Protein AF-A0A2E0XEN5-F1 (afdb_monomer)

Solvent-accessible surface area (backbone atoms only — not comparable to full-atom values): 13597 Å² total; per-residue (Å²): 130,82,80,68,60,27,40,37,38,38,33,31,22,77,54,58,78,57,73,36,42,90,70,28,94,52,95,47,74,36,67,37,47,34,51,52,44,74,78,55,80,79,72,98,82,72,84,63,94,38,91,30,55,20,19,19,48,45,21,68,38,47,77,40,56,42,92,74,60,68,36,68,51,67,67,62,88,91,32,61,56,42,55,69,88,63,57,28,54,40,49,64,38,39,84,74,65,34,50,27,36,37,27,26,41,58,32,34,17,63,35,75,68,29,25,58,63,62,44,34,28,77,39,41,37,36,28,48,41,67,91,44,59,15,51,78,34,93,85,59,73,90,28,58,87,32,65,38,48,31,33,41,72,96,37,77,78,33,72,60,60,44,77,76,56,49,18,41,48,66,58,51,30,34,53,53,50,36,52,52,48,69,76,37,65,92,52,36,34,38,38,38,35,23,39,58,55,68,33,64,75,77,57,47,33,86,92,28,56,78,68,50,79,71,49,70,69,37,12,32,50,38,48,52,23,48,37,49,37,51,47,52,52,46,30,52,75,65,72,40,42,97,44,41,50,76,46,80,54,51,58

pLDDT: mean 96.7, std 3.91, range [52.19, 98.94]

Foldseek 3Di:
DDAAFAEEEEAEAPDDQQLAPPSHDDLFDLVLVVVVCVVDPDDNDDDFLDNAPQQRLLCQFQVDHCVPQVADHQDAPQDQFGDLPRAGPLNVCVVVFAAEEEAAEQRRGDDPCRPVVVNNHPWYKYWPGAPCQDLVNPPDRPNVPDATFIDIPNHTPDRHQDLLNLQCRLVVLLVVLLVVCLVCLVTHYYYYYYHSPPDPPQHHHPVQVCVSVPDRNSSRSNSNSVSSVSNCVSCVVSVNNVSYDYHYYYD

Sequence (251 aa):
MSRKPNFVVMFLDDSGWADFRPFWETKYPTPNVERLAEGGCCYHQFYVPQAICSASRASLLTGCYPGRHKVYGAIPPRTRGLDPSFLTIAQVLKPAGYTTGVFGKWHIGDYEETRPPAKGFDESSGLMYSNDMWKHHPQSRNFDKFELQFWKNDEIEIDDVTPEQQRNLTTWYAEHSVDFIERNADNPFFLYVPHNMPHVPLFCSDKFEGKSGEGLYADVMMEIDWSVGQIMDVLERKGVADDTVFVFTSD

Radius of gyration: 17.29 Å; Cα contacts (8 Å, |Δi|>4): 512; chains: 1; bounding box: 44×41×44 Å

Nearest PDB structures (foldseek):
  6prm-assembly1_B  TM=8.590E-01  e=2.334E-18  Pseudoalteromonas fuliginea
  6psm-assembly2_E  TM=8.397E-01  e=3.570E-18  Pseudoalteromonas fuliginea
  6psm-assembly3_F  TM=8.500E-01  e=8.352E-18  Pseudoalteromonas fuliginea
  7ozc-assembly1_AAA  TM=8.594E-01  e=8.385E-17  Bacteroides thetaiotaomicron VPI-5482
  6s20-assembly1_C  TM=8.592E-01  e=5.849E-16  Bacteroides thetaiotaomicron VPI-5482

Structure (mmCIF, N/CA/C/O backbone):
data_AF-A0A2E0XEN5-F1
#
_entry.id   AF-A0A2E0XEN5-F1
#
loop_
_atom_site.group_PDB
_atom_site.id
_atom_site.type_symbol
_atom_site.label_atom_id
_atom_site.label_alt_id
_atom_site.label_comp_id
_atom_site.label_asym_id
_atom_site.label_entity_id
_atom_site.label_seq_id
_atom_site.pdbx_PDB_ins_code
_atom_site.Cartn_x
_atom_site.Cartn_y
_atom_site.Cartn_z
_atom_site.occupancy
_atom_site.B_iso_or_equiv
_atom_site.auth_seq_id
_atom_site.auth_comp_id
_atom_site.auth_asym_id
_atom_site.auth_atom_id
_atom_site.pdbx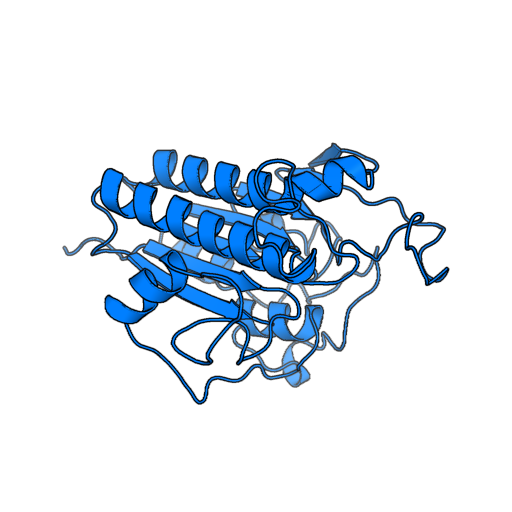_PDB_model_num
ATOM 1 N N . MET A 1 1 ? -25.066 -0.637 21.635 1.00 52.19 1 MET A N 1
ATOM 2 C CA . MET A 1 1 ? -24.042 -1.583 21.136 1.00 52.19 1 MET A CA 1
ATOM 3 C C . MET A 1 1 ? -22.832 -0.746 20.768 1.00 52.19 1 MET A C 1
ATOM 5 O O . MET A 1 1 ? -23.050 0.313 20.192 1.00 52.19 1 MET A O 1
ATOM 9 N N . SER A 1 2 ? -21.618 -1.129 21.173 1.00 73.75 2 SER A N 1
ATOM 10 C CA . SER A 1 2 ? -20.409 -0.383 20.793 1.00 73.75 2 SER A CA 1
ATOM 11 C C . SER A 1 2 ? -20.244 -0.410 19.273 1.00 73.75 2 SER A C 1
ATOM 13 O O . SER A 1 2 ? -20.608 -1.401 18.630 1.00 73.75 2 SER A O 1
ATOM 15 N N . ARG A 1 3 ? -19.737 0.683 18.699 1.00 84.81 3 ARG A N 1
ATOM 16 C CA . ARG A 1 3 ? -19.392 0.752 17.279 1.00 84.81 3 ARG A CA 1
ATOM 17 C C . ARG A 1 3 ? -18.361 -0.346 16.964 1.00 84.81 3 ARG A C 1
ATOM 19 O O . ARG A 1 3 ? -17.520 -0.666 17.802 1.00 84.81 3 ARG A O 1
ATOM 26 N N . LYS A 1 4 ? -18.477 -0.989 15.797 1.00 94.81 4 LYS A N 1
ATOM 27 C CA . LYS A 1 4 ? -17.450 -1.931 15.321 1.00 94.81 4 LYS A CA 1
ATOM 28 C C . LYS A 1 4 ? -16.198 -1.129 14.946 1.00 94.81 4 LYS A C 1
ATOM 30 O O . LYS A 1 4 ? -16.369 -0.084 14.317 1.00 94.81 4 LYS A O 1
ATOM 35 N N . PRO A 1 5 ? -14.985 -1.595 15.285 1.00 97.31 5 PRO A N 1
ATOM 36 C CA . PRO A 1 5 ? -13.783 -0.845 14.966 1.00 97.31 5 PRO A CA 1
ATOM 37 C C . PRO A 1 5 ? -13.541 -0.825 13.456 1.00 97.31 5 PRO A C 1
ATOM 39 O O . PRO A 1 5 ? -13.879 -1.790 12.765 1.00 97.31 5 PRO A O 1
ATOM 42 N N . ASN A 1 6 ? -12.928 0.238 12.953 1.00 98.69 6 ASN A N 1
ATOM 43 C CA . ASN A 1 6 ? -12.350 0.264 11.617 1.00 98.69 6 ASN A CA 1
ATOM 44 C C . ASN A 1 6 ? -10.964 -0.391 11.639 1.00 98.69 6 ASN A C 1
ATOM 46 O O . ASN A 1 6 ? -10.313 -0.474 12.682 1.00 98.69 6 ASN A O 1
ATOM 50 N N . PHE A 1 7 ? -10.491 -0.819 10.476 1.00 98.88 7 PHE A N 1
ATOM 51 C CA . PHE A 1 7 ? -9.169 -1.409 10.311 1.00 98.88 7 PHE A CA 1
ATOM 52 C C . PHE A 1 7 ? -8.420 -0.688 9.195 1.00 98.88 7 PHE A C 1
ATOM 54 O O . PHE A 1 7 ? -8.928 -0.577 8.082 1.00 98.88 7 PHE A O 1
ATOM 61 N N . VAL A 1 8 ? -7.202 -0.241 9.480 1.00 98.88 8 VAL A N 1
ATOM 62 C CA . VAL A 1 8 ? -6.253 0.287 8.497 1.00 98.88 8 VAL A CA 1
ATOM 63 C C . VAL A 1 8 ? -4.995 -0.567 8.565 1.00 98.88 8 VAL A C 1
ATOM 65 O O . VAL A 1 8 ? -4.410 -0.725 9.632 1.00 98.88 8 VAL A O 1
ATOM 68 N N . VAL A 1 9 ? -4.574 -1.124 7.435 1.00 98.88 9 VAL A N 1
ATOM 69 C CA . VAL A 1 9 ? -3.320 -1.870 7.310 1.00 98.88 9 VAL A CA 1
ATOM 70 C C . VAL A 1 9 ? -2.483 -1.207 6.230 1.00 98.88 9 VAL A C 1
ATOM 72 O O . VAL A 1 9 ? -2.776 -1.362 5.047 1.00 98.88 9 VAL A O 1
ATOM 75 N N . MET A 1 10 ? -1.442 -0.482 6.626 1.00 98.81 10 MET A N 1
ATOM 76 C CA . MET A 1 10 ? -0.420 0.012 5.707 1.00 98.81 10 MET A CA 1
ATOM 77 C C . MET A 1 10 ? 0.718 -1.006 5.633 1.00 98.81 10 MET A C 1
ATOM 79 O O . MET A 1 10 ? 1.276 -1.393 6.663 1.00 98.81 10 MET A O 1
ATOM 83 N N . PHE A 1 11 ? 1.023 -1.459 4.419 1.00 98.44 11 PHE A N 1
ATOM 84 C CA . PHE A 1 11 ? 1.947 -2.564 4.174 1.00 98.44 11 PHE A CA 1
ATOM 85 C C . PHE A 1 11 ? 2.980 -2.172 3.124 1.00 98.44 11 PHE A C 1
ATOM 87 O O . PHE A 1 11 ? 2.658 -2.046 1.943 1.00 98.44 11 PHE A O 1
ATOM 94 N N . LEU A 1 12 ? 4.201 -1.920 3.575 1.00 97.94 12 LEU A N 1
ATOM 95 C CA . LEU A 1 12 ? 5.286 -1.441 2.728 1.00 97.94 12 LEU A CA 1
ATOM 96 C C . LEU A 1 12 ? 5.900 -2.563 1.887 1.00 97.94 12 LEU A C 1
ATOM 98 O O . LEU A 1 12 ? 5.576 -3.738 2.061 1.00 97.94 12 LEU A O 1
ATOM 102 N N . ASP A 1 13 ? 6.752 -2.159 0.950 1.00 97.75 13 ASP A N 1
ATOM 103 C CA . ASP A 1 13 ? 7.413 -3.024 -0.025 1.00 97.75 13 ASP A CA 1
ATOM 104 C C . ASP A 1 13 ? 8.930 -2.874 0.116 1.00 97.75 13 ASP A C 1
ATOM 106 O O . ASP A 1 13 ? 9.460 -1.795 -0.142 1.00 97.75 13 ASP A O 1
ATOM 110 N N . ASP A 1 14 ? 9.620 -3.926 0.554 1.00 97.19 14 ASP A N 1
ATOM 111 C CA . ASP A 1 14 ? 11.075 -3.948 0.804 1.00 97.19 14 ASP A CA 1
ATOM 112 C C . ASP A 1 14 ? 11.587 -2.987 1.903 1.00 97.19 14 ASP A C 1
ATOM 114 O O . ASP A 1 14 ? 12.783 -2.686 1.960 1.00 97.19 14 ASP A O 1
ATOM 118 N N . SER A 1 15 ? 10.730 -2.515 2.818 1.00 96.88 15 SER A N 1
ATOM 119 C CA . SER A 1 15 ? 11.205 -1.705 3.948 1.00 96.88 15 SER A CA 1
ATOM 120 C C . SER A 1 15 ? 11.821 -2.570 5.052 1.00 96.88 15 SER A 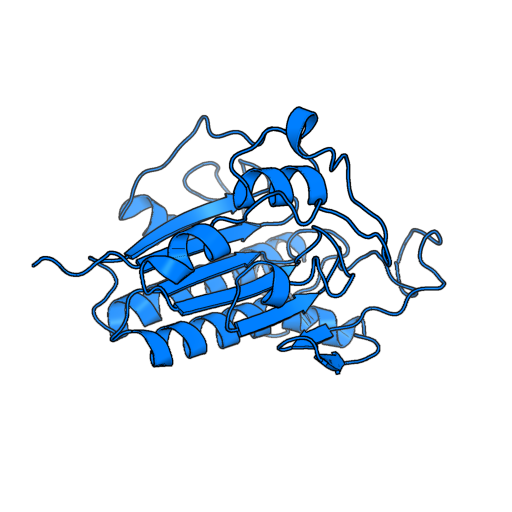C 1
ATOM 122 O O . SER A 1 15 ? 11.264 -3.575 5.499 1.00 96.88 15 SER A O 1
ATOM 124 N N . GLY A 1 16 ? 12.998 -2.164 5.518 1.00 96.25 16 GLY A N 1
ATOM 125 C CA . GLY A 1 16 ? 13.740 -2.817 6.582 1.00 96.25 16 GLY A CA 1
ATOM 126 C C . GLY A 1 16 ? 13.333 -2.362 7.984 1.00 96.25 16 GLY A C 1
ATOM 127 O O . GLY A 1 16 ? 12.832 -1.266 8.214 1.00 96.25 16 GLY A O 1
ATOM 128 N N . TRP A 1 17 ? 13.663 -3.191 8.977 1.00 96.44 17 TRP A N 1
ATOM 129 C CA . TRP A 1 17 ? 13.408 -2.902 10.396 1.00 96.44 17 TRP A CA 1
ATOM 130 C C . TRP A 1 17 ? 14.026 -1.577 10.885 1.00 96.44 17 TRP A C 1
ATOM 132 O O . TRP A 1 17 ? 13.514 -0.965 11.814 1.00 96.44 17 TRP A O 1
ATOM 142 N N . ALA A 1 18 ? 15.126 -1.136 10.267 1.00 97.00 18 ALA A N 1
ATOM 143 C CA . ALA A 1 18 ? 15.886 0.049 10.665 1.00 97.00 18 ALA A CA 1
ATOM 144 C C . ALA A 1 18 ? 15.510 1.337 9.898 1.00 97.00 18 ALA A C 1
ATOM 146 O O . ALA A 1 18 ? 16.219 2.337 10.011 1.00 97.00 18 ALA A O 1
ATOM 147 N N . ASP A 1 19 ? 14.427 1.325 9.118 1.00 97.38 19 ASP A N 1
ATOM 148 C CA . ASP A 1 19 ? 14.026 2.465 8.280 1.00 97.38 19 ASP A CA 1
ATOM 149 C C . ASP A 1 19 ? 13.183 3.523 9.002 1.00 97.38 19 ASP A C 1
ATOM 151 O O . ASP A 1 19 ? 12.913 4.585 8.446 1.00 97.38 19 ASP A O 1
ATOM 155 N N . PHE A 1 20 ? 12.768 3.257 10.240 1.00 97.12 20 PHE A N 1
ATOM 156 C CA . PHE A 1 20 ? 11.902 4.156 10.996 1.00 97.12 20 PHE A CA 1
ATOM 157 C C . PHE A 1 20 ? 12.347 4.279 12.445 1.00 97.12 20 PHE A C 1
ATOM 159 O O . PHE A 1 20 ? 12.775 3.311 13.084 1.00 97.12 20 PHE A O 1
ATOM 166 N N . ARG A 1 21 ? 12.135 5.465 13.009 1.00 93.88 21 ARG A N 1
ATOM 167 C CA . ARG A 1 21 ? 12.062 5.627 14.461 1.00 93.88 21 ARG A CA 1
ATOM 168 C C . ARG A 1 21 ? 10.696 5.118 14.954 1.00 93.88 21 ARG A C 1
ATOM 170 O O . ARG A 1 21 ? 9.710 5.269 14.235 1.00 93.88 21 ARG A O 1
ATOM 177 N N . PRO A 1 22 ? 10.616 4.484 16.141 1.00 94.06 22 PRO A N 1
ATOM 178 C CA . PRO A 1 22 ? 11.658 4.355 17.166 1.00 94.06 22 PRO A CA 1
ATOM 179 C C . PRO A 1 22 ? 12.544 3.097 17.040 1.00 94.06 22 PRO A C 1
ATOM 181 O O . PRO A 1 22 ? 13.268 2.767 17.978 1.00 94.06 22 PRO A O 1
ATOM 184 N N . PHE A 1 23 ? 12.489 2.354 15.930 1.00 95.31 23 PHE A N 1
ATOM 185 C CA . PHE A 1 23 ? 13.253 1.108 15.786 1.00 95.31 23 PHE A CA 1
ATOM 186 C C . PHE A 1 23 ? 14.749 1.359 15.566 1.00 95.31 23 PHE A C 1
ATOM 188 O O . PHE A 1 23 ? 15.583 0.630 16.106 1.00 95.31 23 PHE A O 1
ATOM 195 N N . TRP A 1 24 ? 15.099 2.414 14.826 1.00 96.75 24 TRP A N 1
ATOM 196 C CA . TRP A 1 24 ? 16.485 2.813 14.594 1.00 96.75 24 TRP A CA 1
ATOM 197 C C . TRP A 1 24 ? 16.641 4.326 14.406 1.00 96.75 24 TRP A C 1
ATOM 199 O O . TRP A 1 24 ? 15.699 5.028 14.047 1.00 96.75 24 TRP A O 1
ATOM 209 N N . GLU A 1 25 ? 17.859 4.827 14.624 1.00 95.19 25 GLU A N 1
ATOM 210 C CA . GLU A 1 25 ? 18.220 6.220 14.358 1.00 95.19 25 GLU A CA 1
ATOM 211 C C . GLU A 1 25 ? 18.433 6.434 12.850 1.00 95.19 25 GLU A C 1
ATOM 213 O O . GLU A 1 25 ? 19.479 6.103 12.282 1.00 95.19 25 GLU A O 1
ATOM 218 N N . THR A 1 26 ? 17.419 6.985 12.193 1.00 95.88 26 THR A N 1
ATOM 219 C CA . THR A 1 26 ? 17.432 7.335 10.769 1.00 95.88 26 THR A CA 1
ATOM 220 C C . THR A 1 26 ? 18.097 8.692 10.522 1.00 95.88 26 THR A C 1
ATOM 222 O O . THR A 1 26 ? 18.094 9.578 11.383 1.00 95.88 26 THR A O 1
ATOM 225 N N . LYS A 1 27 ? 18.642 8.880 9.311 1.00 95.81 27 LYS A N 1
ATOM 226 C CA . LYS A 1 27 ? 19.188 10.172 8.850 1.00 95.81 27 LYS A CA 1
ATOM 227 C C . LYS A 1 27 ? 18.130 11.148 8.326 1.00 95.81 27 LYS A C 1
ATOM 229 O O . LYS A 1 27 ? 18.429 12.309 8.082 1.00 95.81 27 LYS A O 1
ATOM 234 N N . TYR A 1 28 ? 16.912 10.664 8.131 1.00 96.38 28 TYR A N 1
ATOM 235 C CA . TYR A 1 28 ? 15.758 11.415 7.660 1.00 96.38 28 TYR A CA 1
ATOM 236 C C . TYR A 1 28 ? 14.642 11.335 8.705 1.00 96.38 28 TYR A C 1
ATOM 238 O O . TYR A 1 28 ? 14.556 10.337 9.426 1.00 96.38 28 TYR A O 1
ATOM 246 N N . PRO A 1 29 ? 13.806 12.375 8.824 1.00 96.38 29 PRO A N 1
ATOM 247 C CA . PRO A 1 29 ? 12.747 12.404 9.821 1.00 96.38 29 PRO A CA 1
ATOM 248 C C . PRO A 1 29 ? 11.560 11.527 9.393 1.00 96.38 29 PRO A C 1
ATOM 250 O O . PRO A 1 29 ? 11.157 11.559 8.231 1.00 96.38 29 PRO A O 1
ATOM 253 N N . THR A 1 30 ? 10.972 10.796 10.345 1.00 97.56 30 THR A N 1
ATOM 254 C CA . THR A 1 30 ? 9.719 10.038 10.162 1.00 97.56 30 THR A CA 1
ATOM 255 C C . THR A 1 30 ? 8.719 10.369 11.283 1.00 97.56 30 THR A C 1
ATOM 257 O O . THR A 1 30 ? 8.336 9.488 12.061 1.00 97.56 30 THR A O 1
ATOM 260 N N . PRO A 1 31 ? 8.328 11.651 11.430 1.00 98.12 31 PRO A N 1
ATOM 261 C CA . PRO A 1 31 ? 7.582 12.129 12.590 1.00 98.12 31 PRO A CA 1
ATOM 262 C C . PRO A 1 31 ? 6.170 11.545 12.703 1.00 98.12 31 PRO A C 1
ATOM 264 O O . PRO A 1 31 ? 5.631 11.479 13.806 1.00 98.12 31 PRO A O 1
ATOM 267 N N . ASN A 1 32 ? 5.539 11.133 11.601 1.00 98.62 32 ASN A N 1
ATOM 268 C CA . ASN A 1 32 ? 4.196 10.561 11.652 1.00 98.62 32 ASN A CA 1
ATOM 269 C C . ASN A 1 32 ? 4.221 9.100 12.094 1.00 98.62 32 ASN A C 1
ATOM 271 O O . ASN A 1 32 ? 3.360 8.692 12.872 1.00 98.62 32 ASN A O 1
ATOM 275 N N . VAL A 1 33 ? 5.220 8.329 11.662 1.00 98.38 33 VAL A N 1
ATOM 276 C CA . VAL A 1 33 ? 5.454 6.977 12.184 1.00 98.38 33 VAL A CA 1
ATOM 277 C C . VAL A 1 33 ? 5.851 7.037 13.659 1.00 98.38 33 VAL A C 1
ATOM 279 O O . VAL A 1 33 ? 5.347 6.242 14.451 1.00 98.38 33 VAL A O 1
ATOM 282 N N . GLU A 1 34 ? 6.664 8.018 14.060 1.00 97.94 34 GLU A N 1
ATOM 283 C CA . GLU A 1 34 ? 6.971 8.275 15.475 1.00 97.94 34 GLU A CA 1
ATOM 284 C C . GLU A 1 34 ? 5.699 8.596 16.272 1.00 97.94 34 GLU A C 1
ATOM 286 O O . GLU A 1 34 ? 5.441 7.955 17.289 1.00 97.94 34 GLU A O 1
ATOM 291 N N . ARG A 1 35 ? 4.839 9.495 15.772 1.00 97.94 35 ARG A N 1
ATOM 292 C CA . ARG A 1 35 ? 3.538 9.804 16.392 1.00 97.94 35 ARG A CA 1
ATOM 293 C C . ARG A 1 35 ? 2.651 8.560 16.519 1.00 97.94 35 ARG A C 1
ATOM 295 O O . ARG A 1 35 ? 2.026 8.360 17.560 1.00 97.94 35 ARG A O 1
ATOM 302 N N . LEU A 1 36 ? 2.589 7.721 15.481 1.00 98.00 36 LEU A N 1
ATOM 303 C CA . LEU A 1 36 ? 1.829 6.467 15.504 1.00 98.00 36 LEU A CA 1
ATOM 304 C C . LEU A 1 36 ? 2.369 5.505 16.573 1.00 98.00 36 LEU A C 1
ATOM 306 O O . LEU A 1 36 ? 1.594 4.885 17.301 1.00 98.00 36 LEU A O 1
ATOM 310 N N . ALA A 1 37 ? 3.693 5.397 16.681 1.00 97.12 37 ALA A N 1
ATOM 311 C CA . ALA A 1 37 ? 4.373 4.565 17.664 1.00 97.12 37 ALA A CA 1
ATOM 312 C C . ALA A 1 37 ? 4.144 5.050 19.105 1.00 97.12 37 ALA A C 1
ATOM 314 O O . ALA A 1 37 ? 3.857 4.232 19.980 1.00 97.12 37 ALA A O 1
ATOM 315 N N . GLU A 1 38 ? 4.231 6.360 19.349 1.00 96.75 38 GLU A N 1
ATOM 316 C CA . GLU A 1 38 ? 4.002 6.987 20.659 1.00 96.75 38 GLU A CA 1
ATOM 317 C C . GLU A 1 38 ? 2.559 6.815 21.152 1.00 96.75 38 GLU A C 1
ATOM 319 O O . GLU A 1 38 ? 2.332 6.608 22.345 1.00 96.75 38 GLU A O 1
ATOM 324 N N . GLY A 1 39 ? 1.585 6.872 20.239 1.00 94.75 39 GLY A N 1
ATOM 325 C CA . GLY A 1 39 ? 0.167 6.654 20.540 1.00 94.75 39 GLY A CA 1
ATOM 326 C C . GLY A 1 39 ? -0.260 5.182 20.592 1.00 94.75 39 GLY A C 1
ATOM 327 O O . GLY A 1 39 ? -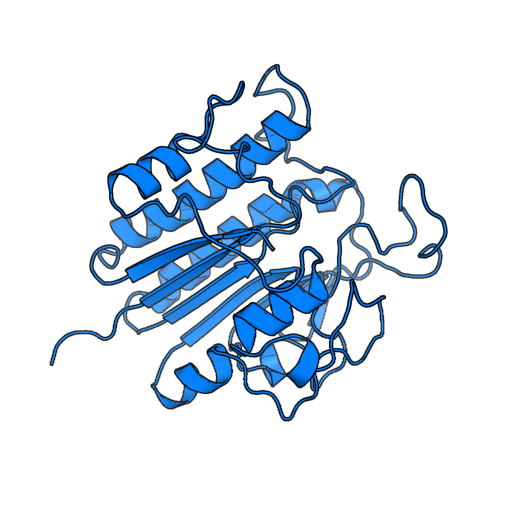1.424 4.902 20.878 1.00 94.75 39 GLY A O 1
ATOM 328 N N . GLY A 1 40 ? 0.645 4.243 20.301 1.00 94.88 40 GLY A N 1
ATOM 329 C CA . GLY A 1 40 ? 0.314 2.841 20.057 1.00 94.88 40 GLY A CA 1
ATOM 330 C C . GLY A 1 40 ? 1.227 1.838 20.763 1.00 94.88 40 GLY A C 1
ATOM 331 O O . GLY A 1 40 ? 1.697 2.041 21.882 1.00 94.88 40 GLY A O 1
ATOM 332 N N . CYS A 1 41 ? 1.441 0.695 20.109 1.00 95.25 41 CYS A N 1
ATOM 333 C CA . CYS A 1 41 ? 2.342 -0.357 20.570 1.00 95.25 41 CYS A CA 1
ATOM 334 C C . CYS A 1 41 ? 3.346 -0.701 19.467 1.00 95.25 41 CYS A C 1
ATOM 336 O O . CYS A 1 41 ? 2.969 -0.852 18.306 1.00 95.25 41 CYS A O 1
ATOM 338 N N . CYS A 1 42 ? 4.616 -0.860 19.843 1.00 97.25 42 CYS A N 1
ATOM 339 C CA . CYS A 1 42 ? 5.697 -1.234 18.936 1.00 97.25 42 CYS A CA 1
ATOM 340 C C . CYS A 1 42 ? 6.118 -2.689 19.145 1.00 97.25 42 CYS A C 1
ATOM 342 O O . CYS A 1 42 ? 6.336 -3.134 20.274 1.00 97.25 42 CYS A O 1
ATOM 344 N N . TYR A 1 43 ? 6.316 -3.416 18.045 1.00 96.62 43 TYR A N 1
ATOM 345 C CA . TYR A 1 43 ? 6.780 -4.800 18.066 1.00 96.62 43 TYR A CA 1
ATOM 346 C C . TYR A 1 43 ? 8.203 -4.892 17.512 1.00 96.62 43 TYR A C 1
ATOM 348 O O . TYR A 1 43 ? 8.418 -4.823 16.308 1.00 96.62 43 TYR A O 1
ATOM 356 N N . HIS A 1 44 ? 9.188 -5.118 18.384 1.00 95.75 44 HIS A N 1
ATOM 357 C CA . HIS A 1 44 ? 10.590 -5.298 17.970 1.00 95.75 44 HIS A CA 1
ATOM 358 C C . HIS A 1 44 ? 10.891 -6.703 17.417 1.00 95.75 44 HIS A C 1
ATOM 360 O O . HIS A 1 44 ? 11.983 -6.951 16.918 1.00 95.75 44 HIS A O 1
ATOM 366 N N . GLN A 1 45 ? 9.937 -7.631 17.528 1.00 96.06 45 GLN A N 1
ATOM 367 C CA . GLN A 1 45 ? 10.053 -9.027 17.097 1.00 96.06 45 GLN A CA 1
ATOM 368 C C . GLN A 1 45 ? 8.803 -9.449 16.309 1.00 96.06 45 GLN A C 1
ATOM 370 O O . GLN A 1 45 ? 8.118 -10.405 16.668 1.00 96.06 45 GLN A O 1
ATOM 375 N N . PHE A 1 46 ? 8.487 -8.689 15.260 1.00 96.38 46 PHE A N 1
ATOM 376 C CA . PHE A 1 46 ? 7.444 -9.010 14.285 1.00 96.38 46 PHE A CA 1
ATOM 377 C C . PHE A 1 46 ? 8.074 -9.647 13.040 1.00 96.38 46 PHE A C 1
ATOM 379 O O . PHE A 1 46 ? 9.165 -9.250 12.638 1.00 96.38 46 PHE A O 1
ATOM 386 N N . TYR A 1 47 ? 7.407 -10.636 12.441 1.00 96.75 47 TYR A N 1
ATOM 387 C CA . TYR A 1 47 ? 7.961 -11.408 11.327 1.00 96.75 47 TYR A CA 1
ATOM 388 C C . TYR A 1 47 ? 6.917 -11.691 10.252 1.00 96.75 47 TYR A C 1
ATOM 390 O O . TYR A 1 47 ? 5.749 -11.940 10.551 1.00 96.75 47 TYR A O 1
ATOM 398 N N . VAL A 1 48 ? 7.395 -11.763 9.013 1.00 95.62 48 VAL A N 1
ATOM 399 C CA . VAL A 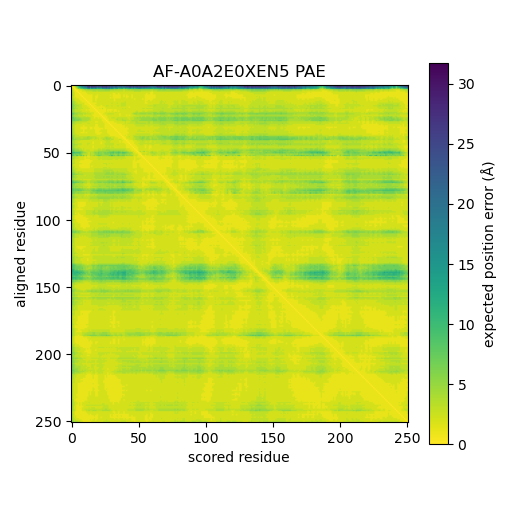1 48 ? 6.670 -12.280 7.850 1.00 95.62 48 VAL A CA 1
ATOM 400 C C . VAL A 1 48 ? 7.105 -13.723 7.557 1.00 95.62 48 VAL A C 1
ATOM 402 O O . VAL A 1 48 ? 8.251 -14.096 7.821 1.00 95.62 48 VAL A O 1
ATOM 405 N N . PRO A 1 49 ? 6.219 -14.582 7.024 1.00 93.00 49 PRO A N 1
ATOM 406 C CA . PRO A 1 49 ? 6.537 -15.996 6.816 1.00 93.00 49 PRO A CA 1
ATOM 407 C C . PRO A 1 49 ? 7.489 -16.248 5.638 1.00 93.00 49 PRO A C 1
ATOM 409 O O . PRO A 1 49 ? 8.121 -17.304 5.583 1.00 93.00 49 PRO A O 1
ATOM 412 N N . GLN A 1 50 ? 7.585 -15.311 4.692 1.00 91.25 50 GLN A N 1
ATOM 413 C CA . GLN A 1 50 ? 8.595 -15.281 3.637 1.00 91.25 50 GLN A CA 1
ATOM 414 C C . GLN A 1 50 ? 8.958 -13.828 3.345 1.00 91.25 50 GLN A C 1
ATOM 416 O O . GLN A 1 50 ? 8.057 -13.037 3.109 1.00 91.25 50 GLN A O 1
ATOM 421 N N . ALA A 1 51 ? 10.254 -13.515 3.317 1.00 89.44 51 ALA A N 1
ATOM 422 C CA . ALA A 1 51 ? 10.776 -12.189 2.978 1.00 89.44 51 ALA A CA 1
ATOM 423 C C . ALA A 1 51 ? 10.774 -11.974 1.450 1.00 89.44 51 ALA A C 1
ATOM 425 O O . ALA A 1 51 ? 11.831 -11.937 0.819 1.00 89.44 51 ALA A O 1
ATOM 426 N N . ILE A 1 52 ? 9.580 -12.003 0.845 1.00 92.81 52 ILE A N 1
ATOM 427 C CA . ILE A 1 52 ? 9.349 -11.760 -0.586 1.00 92.81 52 ILE A CA 1
ATOM 428 C C . ILE A 1 52 ? 7.879 -11.391 -0.852 1.00 92.81 52 ILE A C 1
ATOM 430 O O . ILE A 1 52 ? 6.960 -11.998 -0.287 1.00 92.81 52 ILE A O 1
ATOM 434 N N . CYS A 1 53 ? 7.654 -10.460 -1.783 1.00 93.25 53 CYS A N 1
ATOM 435 C CA . CYS A 1 53 ? 6.399 -9.717 -1.909 1.00 93.25 53 CYS A CA 1
ATOM 436 C C . CYS A 1 53 ? 5.122 -10.575 -1.993 1.00 93.25 53 CYS A C 1
ATOM 438 O O . CYS A 1 53 ? 4.262 -10.506 -1.115 1.00 93.25 53 CYS A O 1
ATOM 440 N N . SER A 1 54 ? 4.940 -11.379 -3.052 1.00 97.56 54 SER A N 1
ATOM 441 C CA . SER A 1 54 ? 3.647 -12.045 -3.306 1.00 97.56 54 SER A CA 1
ATOM 442 C C . SER A 1 54 ? 3.295 -13.070 -2.235 1.00 97.56 54 SER A C 1
ATOM 444 O O . SER A 1 54 ? 2.137 -13.178 -1.833 1.00 97.56 54 SER A O 1
ATOM 446 N N . ALA A 1 55 ? 4.286 -13.825 -1.757 1.00 96.75 55 ALA A N 1
ATOM 447 C CA . ALA A 1 55 ? 4.081 -14.814 -0.706 1.00 96.75 55 ALA A CA 1
ATOM 448 C C . ALA A 1 55 ? 3.702 -14.160 0.632 1.00 96.75 55 ALA A C 1
ATOM 450 O O . ALA A 1 55 ? 2.784 -14.639 1.304 1.00 96.75 55 ALA A O 1
ATOM 451 N N . SER A 1 56 ? 4.361 -13.057 0.994 1.00 97.31 56 SER A N 1
ATOM 452 C CA . SER A 1 56 ? 4.075 -12.299 2.213 1.00 97.31 56 SER A CA 1
ATOM 453 C C . SER A 1 56 ? 2.693 -11.641 2.169 1.00 97.31 56 SER A C 1
ATOM 455 O O . SER A 1 56 ? 1.875 -11.858 3.065 1.00 97.31 56 SER A O 1
ATOM 457 N N . ARG A 1 57 ? 2.350 -10.970 1.060 1.00 98.50 57 ARG A N 1
ATOM 458 C CA . ARG A 1 57 ? 1.026 -10.355 0.830 1.00 98.50 57 ARG A CA 1
ATOM 459 C C . ARG A 1 57 ? -0.100 -11.386 0.853 1.00 98.50 57 ARG A C 1
ATOM 461 O O . ARG A 1 57 ? -1.116 -11.183 1.518 1.00 98.50 57 ARG A O 1
ATOM 468 N N . ALA A 1 58 ? 0.090 -12.530 0.192 1.00 98.19 58 ALA A N 1
ATOM 469 C CA . ALA A 1 58 ? -0.870 -13.630 0.241 1.00 98.19 58 ALA A CA 1
ATOM 470 C C . ALA A 1 58 ? -1.031 -14.176 1.667 1.00 98.19 58 ALA A C 1
ATOM 472 O O . ALA A 1 58 ? -2.153 -14.471 2.087 1.00 98.19 58 ALA A O 1
ATOM 473 N N . SER A 1 59 ? 0.058 -14.265 2.433 1.00 98.19 59 SER A N 1
ATOM 474 C CA . SER A 1 59 ? 0.010 -14.723 3.822 1.00 98.19 59 SER A CA 1
ATOM 475 C C . SER A 1 59 ? -0.729 -13.744 4.729 1.00 98.19 59 SER A C 1
ATOM 477 O O . SER A 1 59 ? -1.582 -14.173 5.505 1.00 98.19 59 SER A O 1
ATOM 479 N N . LEU A 1 60 ? -0.460 -12.442 4.597 1.00 98.19 60 LEU A N 1
ATOM 480 C CA . LEU A 1 60 ? -1.149 -11.383 5.334 1.00 98.19 60 LEU A CA 1
ATOM 481 C C . LEU A 1 60 ? -2.656 -11.425 5.066 1.00 98.19 60 LEU A C 1
ATOM 483 O O . LEU A 1 60 ? -3.456 -11.463 5.999 1.00 98.19 60 LEU A O 1
ATOM 487 N N . LEU A 1 61 ? -3.047 -11.457 3.790 1.00 98.56 61 LEU A N 1
ATOM 488 C CA . LEU A 1 61 ? -4.452 -11.380 3.404 1.00 98.56 61 LEU A CA 1
ATOM 489 C C . LEU A 1 61 ? -5.234 -12.644 3.766 1.00 98.56 61 LEU A C 1
ATOM 491 O O . LEU A 1 61 ? -6.425 -12.539 4.034 1.00 98.56 61 LEU A O 1
ATOM 495 N N . THR A 1 62 ? -4.604 -13.821 3.786 1.00 98.44 62 THR A N 1
ATOM 496 C CA . THR A 1 62 ? -5.296 -15.105 4.031 1.00 98.44 62 THR A CA 1
ATOM 497 C C . THR A 1 62 ? -5.106 -15.667 5.440 1.00 98.44 62 THR A C 1
ATOM 499 O O . THR A 1 62 ? -5.764 -16.644 5.804 1.00 98.44 62 THR A O 1
ATOM 502 N N . GLY A 1 63 ? -4.168 -15.125 6.222 1.00 97.81 63 GLY A N 1
ATOM 503 C CA . GLY A 1 63 ? -3.752 -15.692 7.508 1.00 97.81 63 GLY A CA 1
ATOM 504 C C . GLY A 1 63 ? -3.114 -17.084 7.396 1.00 97.81 63 GLY A C 1
ATOM 505 O O . GLY A 1 63 ? -3.077 -17.833 8.373 1.00 97.81 63 GLY A O 1
ATOM 506 N N . CYS A 1 64 ? -2.655 -17.477 6.205 1.00 97.75 64 CYS A N 1
ATOM 507 C CA . CYS A 1 64 ? -2.114 -18.804 5.929 1.00 97.75 64 CYS A CA 1
ATOM 508 C C . CYS A 1 64 ? -0.629 -18.730 5.571 1.00 97.75 64 CYS A C 1
ATOM 510 O O . CYS A 1 64 ? -0.206 -17.831 4.863 1.00 97.75 64 CYS A O 1
ATOM 512 N N . TYR A 1 65 ? 0.159 -19.730 5.974 1.00 96.81 65 TYR A N 1
ATOM 513 C CA . TYR A 1 65 ? 1.544 -19.852 5.506 1.00 96.81 65 TYR A CA 1
ATOM 514 C C . TYR A 1 65 ? 1.617 -20.144 3.991 1.00 96.81 65 TYR A C 1
ATOM 516 O O . TYR A 1 65 ? 0.750 -20.869 3.479 1.00 96.81 65 TYR A O 1
ATOM 524 N N . PRO A 1 66 ? 2.711 -19.758 3.299 1.00 95.19 66 PRO A N 1
ATOM 525 C CA . PRO A 1 66 ? 2.941 -20.071 1.879 1.00 95.19 66 PRO A CA 1
ATOM 526 C C . PRO A 1 66 ? 2.868 -21.554 1.538 1.00 95.19 66 PRO A C 1
ATOM 528 O O . PRO A 1 66 ? 2.372 -21.946 0.483 1.00 95.19 66 PRO A O 1
ATOM 531 N N . GLY A 1 67 ? 3.252 -22.417 2.483 1.00 95.25 67 GLY A N 1
ATOM 532 C CA . GLY A 1 67 ? 3.073 -23.865 2.376 1.00 95.25 67 GLY A CA 1
ATOM 533 C C . GLY A 1 67 ? 1.626 -24.309 2.120 1.00 95.25 67 GLY A C 1
ATOM 534 O O . GLY A 1 67 ? 1.426 -25.367 1.520 1.00 95.25 67 GLY A O 1
ATOM 535 N N . ARG A 1 68 ? 0.629 -23.520 2.539 1.00 97.06 68 ARG A N 1
ATOM 536 C CA . ARG A 1 68 ? -0.801 -23.809 2.384 1.00 97.06 68 ARG A CA 1
ATOM 537 C C . ARG A 1 68 ? -1.380 -23.179 1.120 1.00 97.06 68 ARG A C 1
ATOM 539 O O . ARG A 1 68 ? -1.968 -23.909 0.333 1.00 97.06 68 ARG A O 1
ATOM 546 N N . HIS A 1 69 ? -1.193 -21.872 0.923 1.00 95.75 69 HIS A N 1
ATOM 547 C CA . HIS A 1 69 ? -1.780 -21.146 -0.213 1.00 95.75 69 HIS A CA 1
ATOM 548 C C . HIS A 1 69 ? -0.974 -21.257 -1.517 1.00 95.75 69 HIS A C 1
ATOM 550 O O . HIS A 1 69 ? -1.446 -20.825 -2.562 1.00 95.75 69 HIS A O 1
ATOM 556 N N . LYS A 1 70 ? 0.229 -21.848 -1.472 1.00 95.56 70 LYS A N 1
ATOM 557 C CA . LYS A 1 70 ? 1.075 -22.187 -2.634 1.00 95.56 70 LYS A CA 1
ATOM 558 C C . LYS A 1 70 ? 1.544 -21.007 -3.494 1.00 95.56 70 LYS A C 1
ATOM 560 O O . LYS A 1 70 ? 2.068 -21.229 -4.582 1.00 95.56 70 LYS A O 1
ATOM 565 N N . VAL A 1 71 ? 1.416 -19.775 -3.003 1.00 96.25 71 VAL A N 1
ATOM 566 C CA . VAL A 1 71 ? 2.064 -18.605 -3.615 1.00 96.25 71 VAL A CA 1
ATOM 567 C C . VAL A 1 71 ? 3.462 -18.513 -3.020 1.00 96.25 71 VAL A C 1
ATOM 569 O O . VAL A 1 71 ? 3.603 -18.411 -1.803 1.00 96.25 71 VAL A O 1
ATOM 572 N N . TYR A 1 72 ? 4.477 -18.590 -3.874 1.00 93.25 72 TYR A N 1
ATOM 573 C CA . TYR A 1 72 ? 5.885 -18.582 -3.491 1.00 93.25 72 TYR A CA 1
ATOM 574 C C . TYR A 1 72 ? 6.629 -17.523 -4.297 1.00 93.25 72 TYR A C 1
ATOM 576 O O . TYR A 1 72 ? 6.383 -17.386 -5.495 1.00 93.25 72 TYR A O 1
ATOM 584 N N . GLY A 1 73 ? 7.575 -16.832 -3.661 1.00 92.69 73 GLY A N 1
ATOM 585 C CA . GLY A 1 73 ? 8.366 -15.808 -4.342 1.00 92.69 73 GLY A CA 1
ATOM 586 C C . GLY A 1 73 ? 7.552 -14.565 -4.714 1.00 92.69 73 GLY A C 1
ATOM 587 O O . GLY A 1 73 ? 6.488 -14.311 -4.146 1.00 92.69 73 GLY A O 1
ATOM 588 N N . ALA A 1 74 ? 8.074 -13.809 -5.678 1.00 94.19 74 ALA A N 1
ATOM 589 C CA . ALA A 1 74 ? 7.358 -12.756 -6.387 1.00 94.19 74 ALA A CA 1
ATOM 590 C C . ALA A 1 74 ? 6.812 -13.333 -7.702 1.00 94.19 74 ALA A C 1
ATOM 592 O O . ALA A 1 74 ? 7.580 -13.874 -8.504 1.00 94.19 74 ALA A O 1
ATOM 593 N N . ILE A 1 75 ? 5.496 -13.277 -7.904 1.00 95.69 75 ILE A N 1
ATOM 594 C CA . ILE A 1 75 ? 4.868 -13.821 -9.113 1.00 95.69 75 ILE A CA 1
ATOM 595 C C . ILE A 1 75 ? 5.009 -12.828 -10.275 1.00 95.69 75 ILE A C 1
ATOM 597 O O . ILE A 1 75 ? 4.825 -11.634 -10.073 1.00 95.69 75 ILE A O 1
ATOM 601 N N . PRO A 1 76 ? 5.322 -13.279 -11.500 1.00 94.38 76 PRO A N 1
ATOM 602 C CA . PRO A 1 76 ? 5.451 -12.368 -12.631 1.00 94.38 76 PRO A CA 1
ATOM 603 C C . PRO A 1 76 ? 4.080 -11.831 -13.082 1.00 94.38 76 PRO A C 1
ATOM 605 O O . PRO A 1 76 ? 3.046 -12.410 -12.721 1.00 94.38 76 PRO A O 1
ATOM 608 N N . PRO A 1 77 ? 4.054 -10.792 -13.938 1.00 94.31 77 PRO A N 1
ATOM 609 C CA . PRO A 1 77 ? 2.828 -10.342 -14.588 1.00 94.31 77 PRO A CA 1
ATOM 610 C C . PRO A 1 77 ? 2.105 -11.489 -15.303 1.00 94.31 77 PRO A C 1
ATOM 612 O O . PRO A 1 77 ? 2.732 -12.426 -15.807 1.00 94.31 77 PRO A O 1
ATOM 615 N N . ARG A 1 78 ? 0.781 -11.390 -15.399 1.00 89.56 78 ARG A N 1
ATOM 616 C CA . ARG A 1 78 ? -0.125 -12.367 -16.018 1.00 89.56 78 ARG A CA 1
ATOM 617 C C . ARG A 1 78 ? -0.071 -13.739 -15.356 1.00 89.56 78 ARG A C 1
ATOM 619 O O . ARG A 1 78 ? -0.187 -14.769 -16.028 1.00 89.56 78 ARG A O 1
ATOM 626 N N . THR A 1 79 ? 0.066 -13.753 -14.033 1.00 91.00 79 THR A N 1
ATOM 627 C CA . THR A 1 79 ? 0.012 -14.965 -13.216 1.00 91.00 79 THR A CA 1
ATOM 628 C C . THR A 1 79 ? -1.293 -15.008 -12.445 1.00 91.00 79 THR A C 1
ATOM 630 O O . THR A 1 79 ? -1.643 -14.066 -11.739 1.00 91.00 79 THR A O 1
ATOM 633 N N . ARG A 1 80 ? -1.968 -16.162 -12.488 1.00 90.81 80 ARG A N 1
ATOM 634 C CA . ARG A 1 80 ? -3.208 -16.386 -11.735 1.00 90.81 80 ARG A CA 1
ATOM 635 C C . ARG A 1 80 ? -3.060 -16.072 -10.243 1.00 90.81 80 ARG A C 1
ATOM 637 O O . ARG A 1 80 ? -3.964 -15.513 -9.657 1.00 90.81 80 ARG A O 1
ATOM 644 N N . GLY A 1 81 ? -1.926 -16.406 -9.628 1.00 95.56 81 GLY A N 1
ATOM 645 C CA . GLY A 1 81 ? -1.632 -16.038 -8.242 1.00 95.56 81 GLY A CA 1
ATOM 646 C C . GLY A 1 81 ? -2.385 -16.884 -7.213 1.00 95.56 81 GLY A C 1
ATOM 647 O O . GLY A 1 81 ? -2.349 -18.114 -7.269 1.00 95.56 81 GLY A O 1
ATOM 648 N N . LEU A 1 82 ? -3.005 -16.229 -6.231 1.00 97.44 82 LEU A N 1
ATOM 649 C CA . LEU A 1 82 ? -3.669 -16.850 -5.090 1.00 97.44 82 LEU A CA 1
ATOM 650 C C . LEU A 1 82 ? -4.910 -17.635 -5.525 1.00 97.44 82 LEU A C 1
ATOM 652 O O . LEU A 1 82 ? -5.865 -17.063 -6.046 1.00 97.44 82 LEU A O 1
ATOM 656 N N . ASP A 1 83 ? -4.942 -18.930 -5.206 1.00 96.88 83 ASP A N 1
ATOM 657 C CA . ASP A 1 83 ? -6.100 -19.787 -5.467 1.00 96.88 83 ASP A CA 1
ATOM 658 C C . ASP A 1 83 ? -7.407 -19.134 -4.932 1.00 96.88 83 ASP A C 1
ATOM 660 O O . ASP A 1 83 ? -7.470 -18.716 -3.767 1.00 96.88 83 ASP A O 1
ATOM 664 N N . PRO A 1 84 ? -8.456 -18.992 -5.773 1.00 95.88 84 PRO A N 1
ATOM 665 C CA . PRO A 1 84 ? -9.736 -18.382 -5.408 1.00 95.88 84 PRO A CA 1
ATOM 666 C C . PRO A 1 84 ? -10.385 -18.935 -4.135 1.00 95.88 84 PRO A C 1
ATOM 668 O O . PRO A 1 84 ? -11.086 -18.191 -3.455 1.00 95.88 84 PRO A O 1
ATOM 671 N N . SER A 1 85 ? -10.120 -20.198 -3.786 1.00 96.56 85 SER A N 1
ATOM 672 C CA . SER A 1 85 ? -10.650 -20.865 -2.590 1.00 96.56 85 SER A CA 1
ATOM 673 C C . SER A 1 85 ? -10.103 -20.307 -1.271 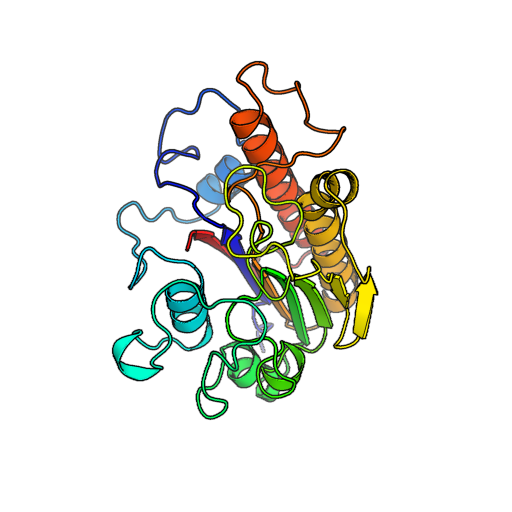1.00 96.56 85 SER A C 1
ATOM 675 O O . SER A 1 85 ? -10.731 -20.482 -0.225 1.00 96.56 85 SER A O 1
ATOM 677 N N . PHE A 1 86 ? -8.963 -19.608 -1.298 1.00 98.06 86 PHE A N 1
ATOM 678 C CA . PHE A 1 86 ? -8.436 -18.902 -0.135 1.00 98.06 86 PHE A CA 1
ATOM 679 C C . PHE A 1 86 ? -9.124 -17.552 0.016 1.00 98.06 86 PHE A C 1
ATOM 681 O O . PHE A 1 86 ? -8.935 -16.644 -0.805 1.00 98.06 86 PHE A O 1
ATOM 688 N N . LEU A 1 87 ? -9.897 -17.442 1.095 1.00 98.12 87 LEU A N 1
ATOM 689 C CA . LEU A 1 87 ? -10.554 -16.205 1.482 1.00 98.12 87 LEU A CA 1
ATOM 690 C C . LEU A 1 87 ? -9.530 -15.191 1.987 1.00 98.12 87 LEU A C 1
ATOM 692 O O . LEU A 1 87 ? -8.652 -15.530 2.783 1.00 98.12 87 LEU A O 1
ATOM 696 N N . THR A 1 88 ? -9.670 -13.947 1.542 1.00 98.69 88 THR A N 1
ATOM 697 C CA . THR A 1 88 ? -8.952 -12.813 2.126 1.00 98.69 88 THR A CA 1
ATOM 698 C C . THR A 1 88 ? -9.683 -12.280 3.358 1.00 98.69 88 THR A C 1
ATOM 700 O O . THR A 1 88 ? -10.885 -12.496 3.537 1.00 98.69 88 THR A O 1
ATOM 703 N N . ILE A 1 89 ? -8.985 -11.500 4.180 1.00 98.69 89 ILE A N 1
ATOM 704 C CA . ILE A 1 89 ? -9.576 -10.754 5.292 1.00 98.69 89 ILE A CA 1
ATOM 705 C C . ILE A 1 89 ? -10.737 -9.854 4.834 1.00 98.69 89 ILE A C 1
ATOM 707 O O . ILE A 1 89 ? -11.746 -9.780 5.530 1.00 98.69 89 ILE A O 1
ATOM 711 N N . ALA A 1 90 ? -10.667 -9.257 3.638 1.00 98.62 90 ALA A N 1
ATOM 712 C CA . ALA A 1 90 ? -11.765 -8.465 3.080 1.00 98.62 90 ALA A CA 1
ATOM 713 C C . ALA A 1 90 ? -13.025 -9.322 2.851 1.00 98.62 90 ALA A C 1
ATOM 715 O O . ALA A 1 90 ? -14.116 -8.947 3.277 1.00 98.62 90 ALA A O 1
ATOM 716 N N . GLN A 1 91 ? -12.880 -10.527 2.282 1.00 98.56 91 GLN A N 1
ATOM 717 C CA . GLN A 1 91 ? -13.998 -11.467 2.103 1.00 98.56 91 GLN A CA 1
ATOM 718 C C . GLN A 1 91 ? -14.577 -11.966 3.434 1.00 98.56 91 GLN A C 1
ATOM 720 O O . GLN A 1 91 ? -15.763 -12.283 3.499 1.00 98.56 91 GLN A O 1
ATOM 725 N N . VAL A 1 92 ? -13.768 -12.018 4.496 1.00 98.38 92 VAL A N 1
ATOM 726 C CA . VAL A 1 92 ? -14.227 -12.361 5.852 1.00 98.38 92 VAL A CA 1
ATOM 727 C C . VAL A 1 92 ? -14.973 -11.194 6.511 1.00 98.38 92 VAL A C 1
ATOM 729 O O . VAL A 1 92 ? -15.989 -11.413 7.170 1.00 98.38 92 VAL A O 1
ATOM 732 N N . LEU A 1 93 ? -14.507 -9.955 6.329 1.00 98.31 93 LEU A N 1
ATOM 733 C CA . LEU A 1 93 ? -15.096 -8.756 6.938 1.00 98.31 93 LEU A CA 1
ATOM 734 C C . LEU A 1 93 ? -16.365 -8.274 6.224 1.00 98.31 93 LEU A C 1
ATOM 736 O O . LEU A 1 93 ? -17.272 -7.748 6.873 1.00 98.31 93 LEU A O 1
ATOM 740 N N . LYS A 1 94 ? -16.479 -8.487 4.912 1.00 96.88 94 LYS A N 1
ATOM 741 C CA . LYS A 1 94 ? -17.612 -8.015 4.105 1.00 96.88 94 LYS A CA 1
ATOM 742 C C . LYS A 1 94 ? -18.979 -8.540 4.593 1.00 96.88 94 LYS A C 1
ATOM 744 O O . LYS A 1 94 ? -19.867 -7.718 4.821 1.00 96.88 94 LYS A O 1
ATOM 749 N N . PRO A 1 95 ? -19.176 -9.842 4.902 1.00 97.56 95 PRO A N 1
ATOM 750 C CA . PRO A 1 95 ? -20.409 -10.330 5.536 1.00 97.56 95 PRO A CA 1
ATOM 751 C C . PRO A 1 95 ? -20.694 -9.728 6.921 1.00 97.56 95 PRO A C 1
ATOM 753 O O . PRO A 1 95 ? -21.836 -9.741 7.375 1.00 97.56 95 PRO A O 1
ATOM 756 N N . ALA A 1 96 ? -19.675 -9.191 7.601 1.00 96.69 96 ALA A N 1
ATOM 757 C CA . ALA A 1 96 ? -19.827 -8.476 8.864 1.00 96.69 96 ALA A CA 1
ATOM 758 C C . ALA A 1 96 ? -20.204 -6.991 8.678 1.00 96.69 96 ALA A C 1
ATOM 760 O O . ALA A 1 96 ? -20.312 -6.277 9.679 1.00 96.69 96 ALA A O 1
ATOM 761 N N . GLY A 1 97 ? -20.451 -6.535 7.446 1.00 97.25 97 GLY A N 1
ATOM 762 C CA . GLY A 1 97 ? -20.943 -5.194 7.126 1.00 97.25 97 GLY A CA 1
ATOM 763 C C . GLY A 1 97 ? -19.857 -4.134 6.960 1.00 97.25 97 GLY A C 1
ATOM 764 O O . GLY A 1 97 ? -20.162 -2.957 7.112 1.00 97.25 97 GLY A O 1
ATOM 765 N N . TYR A 1 98 ? -18.611 -4.540 6.707 1.00 98.62 98 TYR A N 1
ATOM 766 C CA . TYR A 1 98 ? -17.509 -3.616 6.442 1.00 98.62 98 TYR A CA 1
ATOM 767 C C . TYR A 1 98 ? -17.504 -3.159 4.982 1.00 98.62 98 TYR A C 1
ATOM 769 O O . TYR A 1 98 ? -17.606 -4.006 4.094 1.00 98.62 98 TYR A O 1
ATOM 777 N N . THR A 1 99 ? -17.292 -1.862 4.746 1.00 98.69 99 THR A N 1
ATOM 778 C CA . THR A 1 99 ? -16.837 -1.368 3.435 1.00 98.69 99 THR A CA 1
ATOM 779 C C . THR A 1 99 ? -15.336 -1.602 3.309 1.00 98.69 99 THR A C 1
ATOM 781 O O . THR A 1 99 ? -14.585 -1.358 4.255 1.00 98.69 99 THR A O 1
ATOM 784 N N . THR A 1 100 ? -14.871 -2.073 2.160 1.00 98.88 100 THR A N 1
ATOM 785 C CA . THR A 1 100 ? -13.485 -2.522 1.979 1.00 98.88 100 THR A CA 1
ATOM 786 C C . THR A 1 100 ? -12.778 -1.776 0.845 1.00 98.88 100 THR A C 1
ATOM 788 O O . THR A 1 100 ? -13.307 -1.671 -0.258 1.00 98.88 100 THR A O 1
ATOM 791 N N . GLY A 1 101 ? -11.572 -1.270 1.106 1.00 98.88 101 GLY A N 1
ATOM 792 C CA . GLY A 1 101 ? -10.764 -0.511 0.148 1.00 98.88 101 GLY A CA 1
ATOM 793 C C . GLY A 1 101 ? -9.324 -1.018 0.073 1.00 98.88 101 GLY A C 1
ATOM 794 O O . GLY A 1 101 ? -8.744 -1.367 1.104 1.00 98.88 101 GLY A O 1
ATOM 795 N N . VAL A 1 102 ? -8.740 -1.063 -1.128 1.00 98.94 102 VAL A N 1
ATOM 796 C CA . VAL A 1 102 ? -7.297 -1.298 -1.319 1.00 98.94 102 VAL A CA 1
ATOM 797 C C . VAL A 1 102 ? -6.663 -0.305 -2.285 1.00 98.94 102 VAL A C 1
ATOM 799 O O . VAL A 1 102 ? -7.072 -0.209 -3.440 1.00 98.94 102 VAL A O 1
ATOM 802 N N . PHE A 1 103 ? -5.613 0.389 -1.845 1.00 98.94 103 PHE A N 1
ATOM 803 C CA . PHE A 1 103 ? -4.912 1.374 -2.673 1.00 98.94 103 PHE A CA 1
ATOM 804 C C . PHE A 1 103 ? -3.407 1.113 -2.675 1.00 98.94 103 PHE A C 1
ATOM 806 O O . PHE A 1 103 ? -2.735 1.372 -1.678 1.00 98.94 103 PHE A O 1
ATOM 813 N N . GLY A 1 104 ? -2.888 0.550 -3.770 1.00 98.69 104 GLY A N 1
ATOM 814 C CA . GLY A 1 104 ? -1.475 0.196 -3.884 1.00 98.69 104 GLY A CA 1
ATOM 815 C C . GLY A 1 104 ? -1.167 -1.048 -4.724 1.00 98.69 104 GLY A C 1
ATOM 816 O O . GLY A 1 104 ? -1.921 -1.441 -5.614 1.00 98.69 104 GLY A O 1
ATOM 817 N N . LYS A 1 105 ? -0.036 -1.683 -4.411 1.00 98.69 105 LYS A N 1
ATOM 818 C CA . LYS A 1 105 ? 0.478 -2.927 -4.986 1.00 98.69 105 LYS A CA 1
ATOM 819 C C . LYS A 1 105 ? -0.298 -4.155 -4.509 1.00 98.69 105 LYS A C 1
ATOM 821 O O . LYS A 1 105 ? -0.190 -4.581 -3.358 1.00 98.69 105 LYS A O 1
ATOM 826 N N . TRP A 1 106 ? -1.002 -4.805 -5.427 1.00 98.44 106 TRP A N 1
ATOM 827 C CA . TRP A 1 106 ? -1.788 -6.002 -5.132 1.00 98.44 106 TRP A CA 1
ATOM 828 C C . TRP A 1 106 ? -0.936 -7.278 -5.023 1.00 98.44 106 TRP A C 1
ATOM 830 O O . TRP A 1 106 ? -0.841 -7.893 -3.965 1.00 98.44 106 TRP A O 1
ATOM 840 N N . HIS A 1 107 ? -0.280 -7.660 -6.119 1.00 98.06 107 HIS A N 1
ATOM 841 C CA . HIS A 1 107 ? 0.737 -8.710 -6.234 1.00 98.06 107 HIS A CA 1
ATOM 842 C C . HIS A 1 107 ? 0.374 -10.113 -5.714 1.00 98.06 107 HIS A C 1
ATOM 844 O O . HIS A 1 107 ? 1.267 -10.901 -5.397 1.00 98.06 107 HIS A O 1
ATOM 850 N N . ILE A 1 108 ? -0.917 -10.459 -5.684 1.00 97.62 108 ILE A N 1
ATOM 851 C CA . ILE A 1 108 ? -1.394 -11.822 -5.392 1.00 97.62 108 ILE A CA 1
ATOM 852 C C . ILE A 1 108 ? -2.218 -12.442 -6.530 1.00 97.62 108 ILE A C 1
ATOM 854 O O . ILE A 1 108 ? -2.895 -13.445 -6.317 1.00 97.62 108 ILE A O 1
ATOM 858 N N . GLY A 1 109 ? -2.135 -11.881 -7.736 1.00 96.19 109 GLY A N 1
ATOM 859 C CA . GLY A 1 109 ? -2.771 -12.393 -8.951 1.00 96.19 109 GLY A CA 1
ATOM 860 C C . GLY A 1 109 ? -3.464 -11.283 -9.733 1.00 96.19 109 GLY A C 1
ATOM 861 O O . GLY A 1 109 ? -4.069 -10.394 -9.138 1.00 96.19 109 GLY A O 1
ATOM 862 N N . ASP A 1 110 ? -3.358 -11.317 -11.058 1.00 93.94 110 ASP A N 1
ATOM 863 C CA . ASP A 1 110 ? -3.886 -10.277 -11.952 1.00 93.94 110 ASP A CA 1
ATOM 864 C C . ASP A 1 110 ? -4.984 -10.781 -12.904 1.00 93.94 110 ASP A C 1
ATOM 866 O O . ASP A 1 110 ? -5.399 -10.074 -13.820 1.00 93.94 110 ASP A O 1
ATOM 870 N N . TYR A 1 111 ? -5.499 -11.986 -12.654 1.00 95.31 111 TYR A N 1
ATOM 871 C CA . TYR A 1 111 ? -6.673 -12.537 -13.333 1.00 95.31 111 TYR A CA 1
ATOM 872 C C . TYR A 1 111 ? -7.953 -12.090 -12.630 1.00 95.31 111 TYR A C 1
ATOM 874 O O . TYR A 1 111 ? -7.940 -11.877 -11.417 1.00 95.31 111 TYR A O 1
ATOM 882 N N . GLU A 1 112 ? -9.061 -12.015 -13.371 1.00 95.50 112 GLU A N 1
ATOM 883 C CA . GLU A 1 112 ? -10.374 -11.569 -12.884 1.00 95.50 112 GLU A CA 1
ATOM 884 C C . GLU A 1 112 ? -10.739 -12.170 -11.520 1.00 95.50 112 GLU A C 1
ATOM 886 O O . GLU A 1 112 ? -11.045 -11.430 -10.590 1.00 95.50 112 GLU A O 1
ATOM 891 N N . GLU A 1 113 ? -10.590 -13.485 -11.336 1.00 96.31 113 GLU A N 1
ATOM 892 C CA . GLU A 1 113 ? -10.949 -14.171 -10.089 1.00 96.31 113 GLU A CA 1
ATOM 893 C C . GLU A 1 113 ? -9.980 -13.940 -8.909 1.00 96.31 113 GLU A C 1
ATOM 895 O O . GLU A 1 113 ? -10.210 -14.416 -7.792 1.00 96.31 113 GLU A O 1
ATOM 900 N N . THR A 1 114 ? -8.876 -13.239 -9.154 1.00 96.69 114 THR A N 1
ATOM 901 C CA . THR A 1 114 ? -7.802 -12.968 -8.186 1.00 96.69 114 THR A CA 1
ATOM 902 C C . THR A 1 114 ? -7.510 -11.488 -7.981 1.00 96.69 114 THR A C 1
ATOM 904 O O . THR A 1 114 ? -6.807 -11.152 -7.030 1.00 96.69 114 THR A O 1
ATOM 907 N N . ARG A 1 115 ? -8.079 -10.608 -8.812 1.00 97.25 115 ARG A N 1
ATOM 908 C CA . ARG A 1 115 ? -8.027 -9.154 -8.641 1.00 97.25 115 ARG A CA 1
ATOM 909 C C . ARG A 1 115 ? -8.823 -8.709 -7.404 1.00 97.25 115 ARG A C 1
ATOM 911 O O . ARG A 1 115 ? -9.670 -9.466 -6.909 1.00 97.25 115 ARG A O 1
ATOM 918 N N . PRO A 1 116 ? -8.579 -7.489 -6.889 1.00 98.38 116 PRO A N 1
ATOM 919 C CA . PRO A 1 116 ? -9.193 -7.026 -5.647 1.00 98.38 116 PRO A CA 1
ATOM 920 C C . PRO A 1 116 ? -10.719 -7.200 -5.542 1.00 98.38 116 PRO A C 1
ATOM 922 O O . PRO A 1 116 ? -11.162 -7.694 -4.500 1.00 98.38 116 PRO A O 1
ATOM 925 N N . PRO A 1 117 ? -11.535 -6.907 -6.579 1.00 97.81 117 PRO A N 1
ATOM 926 C CA . PRO A 1 117 ? -12.990 -7.053 -6.478 1.00 97.81 117 PRO A CA 1
ATOM 927 C C . PRO A 1 117 ? -13.437 -8.495 -6.211 1.00 97.81 117 PRO A C 1
ATOM 929 O O . PRO A 1 117 ? -14.239 -8.753 -5.308 1.00 97.81 117 PRO A O 1
ATOM 932 N N . ALA A 1 118 ? -12.851 -9.468 -6.918 1.00 97.62 118 ALA A N 1
ATOM 933 C CA . ALA A 1 118 ? -13.111 -10.890 -6.688 1.00 97.62 118 ALA A CA 1
ATOM 934 C C . ALA A 1 118 ? -12.608 -11.364 -5.314 1.00 97.62 118 ALA A C 1
ATOM 936 O O . ALA A 1 118 ? -13.148 -12.306 -4.728 1.00 97.62 118 ALA A O 1
ATOM 937 N N . LYS A 1 119 ? -11.603 -10.674 -4.766 1.00 98.19 119 LYS A N 1
ATOM 938 C CA . LYS A 1 119 ? -11.028 -10.905 -3.437 1.00 98.19 119 LYS A CA 1
ATOM 939 C C . LYS A 1 119 ? -11.605 -9.993 -2.355 1.00 98.19 119 LYS A C 1
ATOM 941 O O . LYS A 1 119 ? -10.989 -9.820 -1.305 1.00 98.19 119 LYS A O 1
ATOM 946 N N . GLY A 1 120 ? -12.831 -9.517 -2.564 1.00 98.19 120 GLY A N 1
ATOM 947 C CA . GLY A 1 120 ? -13.684 -8.957 -1.522 1.00 98.19 120 GLY A CA 1
ATOM 948 C C . GLY A 1 120 ? -13.531 -7.466 -1.276 1.00 98.19 120 GLY A C 1
ATOM 949 O O . GLY A 1 120 ? -14.189 -7.005 -0.355 1.00 98.19 120 GLY A O 1
ATOM 950 N N . PHE A 1 121 ? -12.730 -6.749 -2.068 1.00 98.69 121 PHE A N 1
ATOM 951 C CA . PHE A 1 121 ? -12.586 -5.295 -1.976 1.00 98.69 121 PHE A CA 1
ATOM 952 C C . PHE A 1 121 ? -13.685 -4.579 -2.774 1.00 98.69 121 PHE A C 1
ATOM 954 O O . PHE A 1 121 ? -13.902 -4.894 -3.941 1.00 98.69 121 PHE A O 1
ATOM 961 N N . ASP A 1 122 ? -14.393 -3.637 -2.152 1.00 98.62 122 ASP A N 1
ATOM 962 C CA . ASP A 1 122 ? -15.446 -2.835 -2.793 1.00 98.62 122 ASP A CA 1
ATOM 963 C C . ASP A 1 122 ? -14.857 -1.727 -3.669 1.00 98.62 122 ASP A C 1
ATOM 965 O O . ASP A 1 122 ? -15.394 -1.422 -4.732 1.00 98.62 122 ASP A O 1
ATOM 969 N N . GLU A 1 123 ? -13.737 -1.156 -3.228 1.00 98.62 123 GLU A N 1
ATOM 970 C CA . GLU A 1 123 ? -12.997 -0.120 -3.937 1.00 98.62 123 GLU A CA 1
ATOM 971 C C . GLU A 1 123 ? -11.524 -0.515 -4.064 1.00 98.62 123 GLU A C 1
ATOM 973 O O . GLU A 1 123 ? -10.914 -1.042 -3.129 1.00 98.62 123 GLU A O 1
ATOM 978 N N . SER A 1 124 ? -10.932 -0.275 -5.230 1.00 98.69 124 SER A N 1
ATOM 979 C CA . SER A 1 124 ? -9.523 -0.575 -5.465 1.00 98.69 124 SER A CA 1
ATOM 980 C C . SER A 1 124 ? -8.875 0.388 -6.448 1.00 98.69 124 SER A C 1
ATOM 982 O O . SER A 1 124 ? -9.508 0.810 -7.416 1.00 98.69 124 SER A O 1
ATOM 984 N N . SER A 1 125 ? -7.602 0.710 -6.224 1.00 98.56 125 SER A N 1
ATOM 985 C CA . SER A 1 125 ? -6.780 1.419 -7.204 1.00 98.56 125 SER A CA 1
ATOM 986 C C . SER A 1 125 ? -5.292 1.109 -7.025 1.00 98.56 125 SER A C 1
ATOM 988 O O . SER A 1 125 ? -4.800 1.089 -5.900 1.00 98.56 125 SER A O 1
ATOM 990 N N . GLY A 1 126 ? -4.564 0.863 -8.113 1.00 98.50 126 GLY A N 1
ATOM 991 C CA . GLY A 1 126 ? -3.116 0.658 -8.076 1.00 98.50 126 GLY A CA 1
ATOM 992 C C . GLY A 1 126 ? -2.590 -0.384 -9.054 1.00 98.50 126 GLY A C 1
ATOM 993 O O . GLY A 1 126 ? -3.215 -0.695 -10.070 1.00 98.50 126 GLY A O 1
ATOM 994 N N . LEU A 1 127 ? -1.396 -0.894 -8.757 1.00 98.44 127 LEU A N 1
ATOM 995 C CA . LEU A 1 127 ? -0.656 -1.813 -9.620 1.00 98.44 127 LEU A CA 1
ATOM 996 C C . LEU A 1 127 ? -0.921 -3.270 -9.230 1.00 98.44 127 LEU A C 1
ATOM 998 O O . LEU A 1 127 ? -0.923 -3.628 -8.050 1.00 98.44 127 LEU A O 1
ATOM 1002 N N . MET A 1 128 ? -1.094 -4.148 -10.221 1.00 97.69 128 MET A N 1
ATOM 1003 C CA . MET A 1 128 ? -1.334 -5.574 -9.954 1.00 97.69 128 MET A CA 1
ATOM 1004 C C . MET A 1 128 ? -0.072 -6.347 -9.540 1.00 97.69 128 MET A C 1
ATOM 1006 O O . MET A 1 128 ? -0.181 -7.440 -8.988 1.00 97.69 128 MET A O 1
ATOM 1010 N N . TYR A 1 129 ? 1.113 -5.779 -9.755 1.00 96.56 129 TYR A N 1
ATOM 1011 C CA . TYR A 1 129 ? 2.424 -6.379 -9.487 1.00 96.56 129 TYR A CA 1
ATOM 1012 C C . TYR A 1 129 ? 3.463 -5.298 -9.135 1.00 96.56 129 TYR A C 1
ATOM 1014 O O . TYR A 1 129 ? 3.124 -4.114 -9.057 1.00 96.56 129 TYR 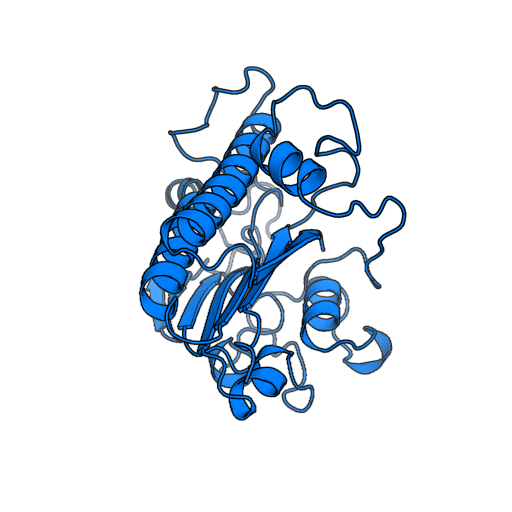A O 1
ATOM 1022 N N . SER A 1 130 ? 4.708 -5.703 -8.849 1.00 97.19 130 SER A N 1
ATOM 1023 C CA . SER A 1 130 ? 5.799 -4.766 -8.539 1.00 97.19 130 SER A CA 1
ATOM 1024 C C . SER A 1 130 ? 6.008 -3.744 -9.664 1.00 97.19 130 SER A C 1
ATOM 1026 O O . SER A 1 130 ? 5.854 -4.051 -10.847 1.00 97.19 130 SER A O 1
ATOM 1028 N N . ASN A 1 131 ? 6.386 -2.521 -9.296 1.00 97.06 131 ASN A N 1
ATOM 1029 C CA . ASN A 1 131 ? 6.518 -1.389 -10.215 1.00 97.06 131 ASN A CA 1
ATOM 1030 C C . ASN A 1 131 ? 7.741 -1.486 -11.155 1.00 97.06 131 ASN A C 1
ATOM 1032 O O . ASN A 1 131 ? 7.876 -0.690 -12.085 1.00 97.06 131 ASN A O 1
ATOM 1036 N N . ASP A 1 132 ? 8.616 -2.469 -10.930 1.00 96.38 132 ASP A N 1
ATOM 1037 C CA . ASP A 1 132 ? 9.756 -2.835 -11.770 1.00 96.38 132 ASP A CA 1
ATOM 1038 C C . ASP A 1 132 ? 9.433 -3.924 -12.812 1.00 96.38 132 ASP A C 1
ATOM 1040 O O . ASP A 1 132 ? 10.255 -4.198 -13.688 1.00 96.38 132 ASP A O 1
ATOM 1044 N N . MET A 1 133 ? 8.248 -4.541 -12.776 1.00 96.00 133 MET A N 1
ATOM 1045 C CA . MET A 1 133 ? 7.871 -5.624 -13.694 1.00 96.00 133 MET A CA 1
ATOM 1046 C C . MET A 1 133 ? 7.270 -5.092 -15.002 1.00 96.00 133 MET A C 1
ATOM 1048 O O . MET A 1 133 ? 6.135 -5.391 -15.369 1.00 96.00 133 MET A O 1
ATOM 1052 N N . TRP A 1 134 ? 8.056 -4.286 -15.709 1.00 95.19 134 TRP A N 1
ATOM 1053 C CA . TRP A 1 134 ? 7.637 -3.500 -16.871 1.00 95.19 134 TRP A CA 1
ATOM 1054 C C . TRP A 1 134 ? 8.769 -3.270 -17.877 1.00 95.19 134 TRP A C 1
ATOM 1056 O O . TRP A 1 134 ? 9.953 -3.460 -17.581 1.00 95.19 134 TRP A O 1
ATOM 1066 N N . LYS A 1 135 ? 8.404 -2.789 -19.068 1.00 92.94 135 LYS A N 1
ATOM 1067 C CA . LYS A 1 135 ? 9.317 -2.585 -20.200 1.00 92.94 135 LYS A CA 1
ATOM 1068 C C . LYS A 1 135 ? 10.381 -1.500 -20.022 1.00 92.94 135 LYS A C 1
ATOM 1070 O O . LYS A 1 135 ? 11.303 -1.409 -20.828 1.00 92.94 135 LYS A O 1
ATOM 1075 N N . HIS A 1 136 ? 10.247 -0.671 -18.992 1.00 91.88 136 HIS A N 1
ATOM 1076 C CA . HIS A 1 136 ? 11.173 0.419 -18.682 1.00 91.88 136 HIS A CA 1
ATOM 1077 C C . HIS A 1 136 ? 12.050 0.124 -17.458 1.00 91.88 136 HIS A C 1
ATOM 1079 O O . HIS A 1 136 ? 12.634 1.045 -16.885 1.00 91.88 136 HIS A O 1
ATOM 1085 N N . HIS A 1 137 ? 12.171 -1.144 -17.044 1.00 91.56 137 HIS A N 1
ATOM 1086 C CA . HIS A 1 137 ? 13.042 -1.511 -15.932 1.00 91.56 137 HIS A CA 1
ATOM 1087 C C . HIS A 1 137 ? 14.491 -1.042 -16.203 1.00 91.56 137 HIS A C 1
ATOM 1089 O O . HIS A 1 137 ? 15.073 -1.369 -17.237 1.00 91.56 137 HIS A O 1
ATOM 1095 N N . PRO A 1 138 ? 15.133 -0.315 -15.264 1.00 88.69 138 PRO A N 1
ATOM 1096 C CA . PRO A 1 138 ? 16.434 0.317 -15.516 1.00 88.69 138 PRO A CA 1
ATOM 1097 C C . PRO A 1 138 ? 17.638 -0.636 -15.612 1.00 88.69 138 PRO A C 1
ATOM 1099 O O . PRO A 1 138 ? 18.717 -0.205 -16.009 1.00 88.69 138 PRO A O 1
ATOM 1102 N N . GLN A 1 139 ? 17.503 -1.900 -15.200 1.00 88.75 139 GLN A N 1
ATOM 1103 C CA . GLN A 1 139 ? 18.630 -2.831 -15.024 1.00 88.75 139 GLN A CA 1
ATOM 1104 C C . GLN A 1 139 ? 18.344 -4.235 -15.567 1.00 88.75 139 GLN A C 1
ATOM 1106 O O . GLN A 1 139 ? 19.264 -4.919 -16.012 1.00 88.75 139 GLN A O 1
ATOM 1111 N N . SER A 1 140 ? 17.087 -4.678 -15.535 1.00 89.38 140 SER A N 1
ATOM 1112 C CA . SER A 1 140 ? 16.670 -5.995 -16.006 1.00 89.38 140 SER A CA 1
ATOM 1113 C C . SER A 1 140 ? 15.905 -5.877 -17.314 1.00 89.38 140 SER A C 1
ATOM 1115 O O . SER A 1 140 ? 15.183 -4.912 -17.527 1.00 89.38 140 SER A O 1
ATOM 1117 N N . ARG A 1 141 ? 16.027 -6.900 -18.163 1.00 90.00 141 ARG A N 1
ATOM 1118 C CA . ARG A 1 141 ? 15.249 -7.033 -19.404 1.00 90.00 141 ARG A CA 1
ATOM 1119 C C . ARG A 1 141 ? 14.184 -8.126 -19.343 1.00 90.00 141 ARG A C 1
ATOM 1121 O O . ARG A 1 141 ? 13.566 -8.469 -20.350 1.00 90.00 141 ARG A O 1
ATOM 1128 N N . ASN A 1 142 ? 13.980 -8.712 -18.161 1.00 90.56 142 ASN A N 1
ATOM 1129 C CA . ASN A 1 142 ? 13.064 -9.841 -17.972 1.00 90.56 142 ASN A CA 1
ATOM 1130 C C . ASN A 1 142 ? 11.604 -9.467 -18.265 1.00 90.56 142 ASN A C 1
ATOM 1132 O O . ASN A 1 142 ? 10.811 -10.343 -18.612 1.00 90.56 142 ASN A O 1
ATOM 1136 N N . PHE A 1 143 ? 11.270 -8.177 -18.167 1.00 91.56 143 PHE A N 1
ATOM 1137 C CA . PHE A 1 143 ? 9.909 -7.667 -18.294 1.00 91.56 143 PHE A CA 1
ATOM 1138 C C . PHE A 1 143 ? 9.721 -6.673 -19.455 1.00 91.56 143 PHE A C 1
ATOM 1140 O O . PHE A 1 143 ? 8.689 -6.018 -19.529 1.00 91.56 143 PHE A O 1
ATOM 1147 N N . ASP A 1 144 ? 10.652 -6.641 -20.422 1.00 92.31 144 ASP A N 1
ATOM 1148 C CA . ASP A 1 144 ? 10.650 -5.772 -21.624 1.00 92.31 144 ASP A CA 1
ATOM 1149 C C . ASP A 1 144 ? 9.345 -5.788 -22.447 1.00 92.31 144 ASP A C 1
ATOM 1151 O O . ASP A 1 144 ? 9.126 -4.930 -23.299 1.00 92.31 144 ASP A O 1
ATO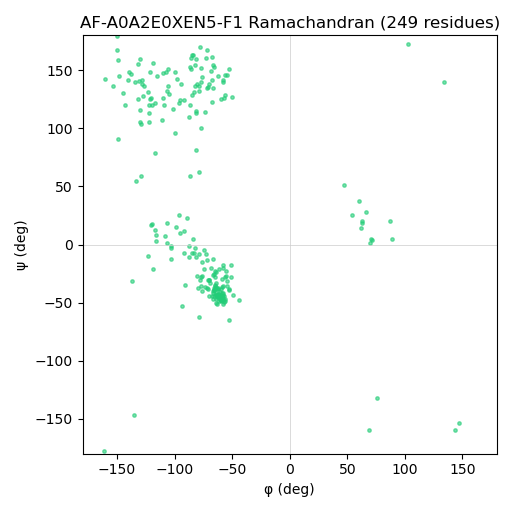M 1155 N N . LYS A 1 145 ? 8.503 -6.803 -22.246 1.00 92.81 145 LYS A N 1
ATOM 1156 C CA . LYS A 1 145 ? 7.271 -7.043 -23.007 1.00 92.81 145 LYS A CA 1
ATOM 1157 C C . LYS A 1 145 ? 5.997 -6.651 -22.263 1.00 92.81 145 LYS A C 1
ATOM 1159 O O . LYS A 1 145 ? 4.924 -6.876 -22.810 1.00 92.81 145 LYS A O 1
ATOM 1164 N N . PHE A 1 146 ? 6.104 -6.170 -21.028 1.00 94.25 146 PHE A N 1
ATOM 1165 C CA . PHE A 1 146 ? 4.949 -5.861 -20.195 1.00 94.25 146 PHE A CA 1
ATOM 1166 C C . PHE A 1 146 ? 4.815 -4.353 -20.015 1.00 94.25 146 PHE A C 1
ATOM 1168 O O . PHE A 1 146 ? 5.756 -3.673 -19.600 1.00 94.25 146 PHE A O 1
ATOM 1175 N N . GLU A 1 147 ? 3.636 -3.836 -20.329 1.00 94.81 147 GLU A N 1
ATOM 1176 C CA . GLU A 1 147 ? 3.184 -2.529 -19.875 1.00 94.81 147 GLU A CA 1
ATOM 1177 C C . GLU A 1 147 ? 2.973 -2.543 -18.355 1.00 94.81 147 GLU A C 1
ATOM 1179 O O . GLU A 1 147 ? 2.709 -3.592 -17.749 1.00 94.81 147 GLU A O 1
ATOM 1184 N N . LEU A 1 148 ? 3.080 -1.373 -17.726 1.00 96.88 148 LEU A N 1
ATOM 1185 C CA . LEU A 1 148 ? 2.717 -1.216 -16.321 1.00 96.88 148 LEU A CA 1
ATOM 1186 C C . LEU A 1 148 ? 1.322 -0.603 -16.219 1.00 96.88 148 LEU A C 1
ATOM 1188 O O . LEU A 1 148 ? 1.175 0.610 -16.283 1.00 96.88 148 LEU A O 1
ATOM 1192 N N . GLN A 1 149 ? 0.298 -1.434 -16.054 1.00 97.56 149 GLN A N 1
ATOM 1193 C CA . GLN A 1 149 ? -1.083 -0.958 -15.992 1.00 97.56 149 GLN A CA 1
ATOM 1194 C C . GLN A 1 149 ? -1.458 -0.479 -14.588 1.00 97.56 149 GLN A C 1
ATOM 1196 O O . GLN A 1 149 ? -1.269 -1.199 -13.603 1.00 97.56 149 GLN A O 1
ATOM 1201 N N . PHE A 1 150 ? -2.050 0.712 -14.514 1.00 98.50 150 PHE A N 1
ATOM 1202 C CA . PHE A 1 150 ? -2.715 1.218 -13.319 1.00 98.50 150 PHE A CA 1
ATOM 1203 C C . PHE A 1 150 ? -4.207 0.925 -13.403 1.00 98.50 150 PHE A C 1
ATOM 1205 O O . PHE A 1 150 ? -4.882 1.323 -14.357 1.00 98.50 150 PHE A O 1
ATOM 1212 N N . TRP A 1 151 ? -4.714 0.239 -12.389 1.00 98.38 151 TRP A N 1
ATOM 1213 C CA . TRP A 1 151 ? -6.092 -0.215 -12.331 1.00 98.38 151 TRP A CA 1
ATOM 1214 C C . TRP A 1 151 ? -6.902 0.617 -11.350 1.00 98.38 151 TRP A C 1
ATOM 1216 O O . TRP A 1 151 ? -6.379 1.081 -10.336 1.00 98.38 151 TRP A O 1
ATOM 1226 N N . LYS A 1 152 ? -8.199 0.733 -11.615 1.00 98.31 152 LYS A N 1
ATOM 1227 C CA . LYS A 1 152 ? -9.198 1.284 -10.708 1.00 98.31 152 LYS A CA 1
ATOM 1228 C C . LYS A 1 152 ? -10.493 0.506 -10.859 1.00 98.31 152 LYS A C 1
ATOM 1230 O O . LYS A 1 152 ? -11.059 0.456 -11.942 1.00 98.31 152 LYS A O 1
ATOM 1235 N N . ASN A 1 153 ? -10.949 -0.116 -9.774 1.00 96.56 153 ASN A N 1
ATOM 1236 C CA . ASN A 1 153 ? -12.193 -0.895 -9.730 1.00 96.56 153 ASN A CA 1
ATOM 1237 C C . ASN A 1 153 ? -12.355 -1.880 -10.905 1.00 96.56 153 ASN A C 1
ATOM 1239 O O . ASN A 1 153 ? -13.396 -1.913 -11.549 1.00 96.56 153 ASN A O 1
ATOM 1243 N N . ASP A 1 154 ? -11.325 -2.695 -11.149 1.00 95.44 154 ASP A N 1
ATOM 1244 C CA . ASP A 1 154 ? -11.271 -3.699 -12.229 1.00 95.44 154 ASP A CA 1
ATOM 1245 C C . ASP A 1 154 ? -11.131 -3.166 -13.664 1.00 95.44 154 ASP A C 1
ATOM 1247 O O . ASP A 1 154 ? -11.082 -3.960 -14.607 1.00 95.44 154 ASP A O 1
ATOM 1251 N N . GLU A 1 155 ? -10.992 -1.852 -13.833 1.00 97.56 155 GLU A N 1
ATOM 1252 C CA . GLU A 1 155 ? -10.760 -1.192 -15.117 1.00 97.56 155 GLU A CA 1
ATOM 1253 C C . GLU A 1 155 ? -9.340 -0.619 -15.193 1.00 97.56 155 GLU A C 1
ATOM 1255 O O . GLU A 1 155 ? -8.761 -0.209 -14.187 1.00 97.56 155 GLU A O 1
ATOM 1260 N N . ILE A 1 156 ? -8.760 -0.594 -16.393 1.00 98.12 156 ILE A N 1
ATOM 1261 C CA . ILE A 1 156 ? -7.454 0.030 -16.634 1.00 98.12 156 ILE A CA 1
ATOM 1262 C C . ILE A 1 156 ? -7.673 1.537 -16.783 1.00 98.12 156 ILE A C 1
ATOM 1264 O O . ILE A 1 156 ? -8.303 1.981 -17.741 1.00 98.12 156 ILE A O 1
ATOM 1268 N N . GLU A 1 157 ? -7.140 2.323 -15.850 1.00 98.12 157 GLU A N 1
ATOM 1269 C CA . GLU A 1 157 ? -7.209 3.791 -15.879 1.00 98.12 157 GLU A CA 1
ATOM 1270 C C . GLU A 1 157 ? -5.994 4.389 -16.604 1.00 98.12 157 GLU A C 1
ATOM 1272 O O . GLU A 1 157 ? -6.122 5.372 -17.334 1.00 98.12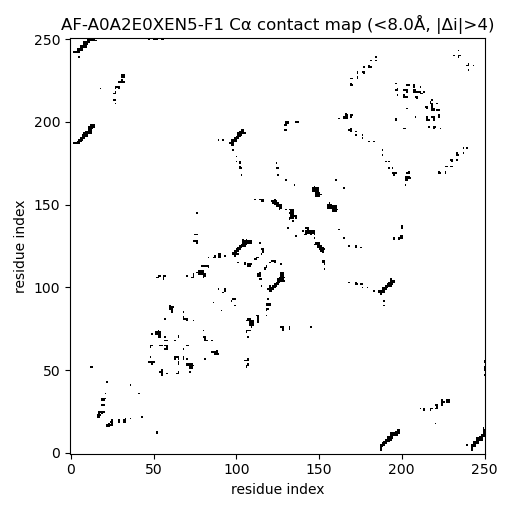 157 GLU A O 1
ATOM 1277 N N . ILE A 1 158 ? -4.820 3.763 -16.460 1.00 98.38 158 ILE A N 1
ATOM 1278 C CA . ILE A 1 158 ? -3.601 4.106 -17.204 1.00 98.38 158 ILE A CA 1
ATOM 1279 C C . ILE A 1 158 ? -3.033 2.816 -17.792 1.00 98.38 158 ILE A C 1
ATOM 1281 O O . ILE A 1 158 ? -2.625 1.925 -17.050 1.00 98.38 158 ILE A O 1
ATOM 1285 N N . ASP A 1 159 ? -3.003 2.718 -19.121 1.00 97.31 159 ASP A N 1
ATOM 1286 C CA . ASP A 1 159 ? -2.566 1.500 -19.821 1.00 97.31 159 ASP A CA 1
ATOM 1287 C C . ASP A 1 159 ? -1.061 1.233 -19.689 1.00 97.31 159 ASP A C 1
ATOM 1289 O O . ASP A 1 159 ? -0.624 0.088 -19.648 1.00 97.31 159 ASP A O 1
ATOM 1293 N N . ASP A 1 160 ? -0.260 2.290 -19.575 1.00 97.00 160 ASP A N 1
ATOM 1294 C CA . ASP A 1 160 ? 1.189 2.180 -19.441 1.00 97.00 160 ASP A CA 1
ATOM 1295 C C . ASP A 1 160 ? 1.727 3.346 -18.609 1.00 97.00 160 ASP A C 1
ATOM 1297 O O . ASP A 1 160 ? 1.999 4.439 -19.110 1.00 97.00 160 ASP A O 1
ATOM 1301 N N . VAL A 1 161 ? 1.809 3.124 -17.300 1.00 97.75 161 VAL A N 1
ATOM 1302 C CA . VAL A 1 161 ? 2.375 4.062 -16.332 1.00 97.75 161 VAL A CA 1
ATOM 1303 C C . VAL A 1 161 ? 3.825 4.327 -16.702 1.00 97.75 161 VAL A C 1
ATOM 1305 O O . VAL A 1 161 ? 4.625 3.405 -16.796 1.00 97.75 161 VAL A O 1
ATOM 1308 N N . THR A 1 162 ? 4.169 5.598 -16.875 1.00 96.81 162 THR A N 1
ATOM 1309 C CA . THR A 1 162 ? 5.523 6.073 -17.194 1.00 96.81 162 THR A CA 1
ATOM 1310 C C . THR A 1 162 ? 6.385 6.260 -15.937 1.00 96.81 162 THR A C 1
ATOM 1312 O O . THR A 1 162 ? 5.836 6.398 -14.843 1.00 96.81 162 THR A O 1
ATOM 1315 N N . PRO A 1 163 ? 7.729 6.359 -16.059 1.00 96.00 163 PRO A N 1
ATOM 1316 C CA . PRO A 1 163 ? 8.591 6.713 -14.925 1.00 96.00 163 PRO A CA 1
ATOM 1317 C C . PRO A 1 163 ? 8.165 8.003 -14.216 1.00 96.00 163 PRO A C 1
ATOM 1319 O O . PRO A 1 163 ? 8.185 8.063 -12.993 1.00 96.00 163 PRO A O 1
ATOM 1322 N N . GLU A 1 164 ? 7.719 9.009 -14.972 1.00 97.00 164 GLU A N 1
ATOM 1323 C CA . GLU A 1 164 ? 7.245 10.274 -14.403 1.00 97.00 164 GLU A CA 1
ATOM 1324 C C . GLU A 1 164 ? 5.959 10.089 -13.589 1.00 97.00 164 GLU A C 1
ATOM 1326 O O . GLU A 1 164 ? 5.807 10.639 -12.504 1.00 97.00 164 GLU A O 1
ATOM 1331 N N . GLN A 1 165 ? 5.036 9.255 -14.068 1.00 97.88 165 GLN A N 1
ATOM 1332 C CA . GLN A 1 165 ? 3.819 8.936 -13.324 1.00 97.88 165 GLN A CA 1
ATOM 1333 C C . GLN A 1 165 ? 4.110 8.099 -12.075 1.00 97.88 165 GLN A C 1
ATOM 1335 O O . GLN A 1 165 ? 3.450 8.306 -11.059 1.00 97.88 165 GLN A O 1
ATOM 1340 N N . GLN A 1 166 ? 5.122 7.223 -12.104 1.00 98.25 166 GLN A N 1
ATOM 1341 C CA . GLN A 1 166 ? 5.504 6.437 -10.927 1.00 98.25 166 GLN A CA 1
ATOM 1342 C C . GLN A 1 166 ? 5.901 7.307 -9.723 1.00 98.25 166 GLN A C 1
ATOM 1344 O O . GLN A 1 166 ? 5.640 6.922 -8.584 1.00 98.25 166 GLN A O 1
ATOM 1349 N N . ARG A 1 167 ? 6.436 8.514 -9.967 1.00 98.44 167 ARG A N 1
ATOM 1350 C CA . ARG A 1 167 ? 6.749 9.525 -8.935 1.00 98.44 167 ARG A CA 1
ATOM 1351 C C . ARG A 1 167 ? 5.540 9.944 -8.108 1.00 98.44 167 ARG A C 1
ATOM 1353 O O . ARG A 1 167 ? 5.710 10.449 -7.010 1.00 98.44 167 ARG A O 1
ATOM 1360 N N . ASN A 1 168 ? 4.326 9.720 -8.605 1.00 98.44 168 ASN A N 1
ATOM 1361 C CA . ASN A 1 168 ? 3.098 10.127 -7.935 1.00 98.44 168 ASN A CA 1
ATOM 1362 C C . ASN A 1 168 ? 2.366 8.973 -7.234 1.00 98.44 168 ASN A C 1
ATOM 1364 O O . ASN A 1 168 ? 1.367 9.231 -6.570 1.00 98.44 168 ASN A O 1
ATOM 1368 N N . LEU A 1 169 ? 2.840 7.722 -7.338 1.00 98.69 169 LEU A N 1
ATOM 1369 C CA . LEU A 1 169 ? 2.125 6.548 -6.812 1.00 98.69 169 LEU A CA 1
ATOM 1370 C C . LEU A 1 169 ? 1.835 6.657 -5.310 1.00 98.69 169 LEU A C 1
ATOM 1372 O O . LEU A 1 169 ? 0.685 6.499 -4.905 1.00 98.69 169 LEU A O 1
ATOM 1376 N N . THR A 1 170 ? 2.841 6.984 -4.491 1.00 98.75 170 THR A N 1
ATOM 1377 C CA . THR A 1 170 ? 2.675 7.142 -3.034 1.00 98.75 170 THR A CA 1
ATOM 1378 C C . THR A 1 170 ? 1.638 8.219 -2.706 1.00 98.75 170 THR A C 1
ATOM 1380 O O . THR A 1 170 ? 0.748 7.998 -1.882 1.00 98.75 170 THR A O 1
ATOM 1383 N N . THR A 1 171 ? 1.703 9.359 -3.403 1.00 98.62 171 THR A N 1
ATOM 1384 C CA . THR A 1 171 ? 0.726 10.448 -3.277 1.00 98.62 171 THR A CA 1
ATOM 1385 C C . THR A 1 171 ? -0.685 9.997 -3.666 1.00 98.62 171 THR A C 1
ATOM 1387 O O . THR A 1 171 ? -1.614 10.207 -2.889 1.00 98.62 171 THR A O 1
ATOM 1390 N N . TRP A 1 172 ? -0.864 9.324 -4.806 1.00 98.75 172 TRP A N 1
ATOM 1391 C CA . TRP A 1 172 ? -2.179 8.854 -5.253 1.00 98.75 172 TRP A CA 1
ATOM 1392 C C . TRP A 1 172 ? -2.800 7.857 -4.276 1.00 98.75 172 TRP A C 1
ATOM 1394 O O . TRP A 1 172 ? -3.984 7.956 -3.960 1.00 98.75 172 TRP A O 1
ATOM 1404 N N . TYR A 1 173 ? -2.015 6.914 -3.752 1.00 98.81 173 TYR A N 1
ATOM 1405 C CA . TYR A 1 173 ? -2.513 5.948 -2.771 1.00 98.81 173 TYR A CA 1
ATOM 1406 C C . TYR A 1 173 ? -2.909 6.618 -1.453 1.00 98.81 173 TYR A C 1
ATOM 1408 O O . TYR A 1 173 ? -3.928 6.246 -0.868 1.00 98.81 173 TYR A O 1
ATOM 1416 N N . ALA A 1 174 ? -2.158 7.630 -1.007 1.00 98.88 174 ALA A N 1
ATOM 1417 C CA . ALA A 1 174 ? -2.513 8.425 0.165 1.00 98.88 174 ALA A CA 1
ATOM 1418 C C . ALA A 1 174 ? -3.821 9.204 -0.057 1.00 98.88 174 ALA A C 1
ATOM 1420 O O . ALA A 1 174 ? -4.720 9.146 0.779 1.00 98.88 174 ALA A O 1
ATOM 1421 N N . GLU A 1 175 ? -3.961 9.879 -1.199 1.00 98.81 175 GLU A N 1
ATOM 1422 C CA . GLU A 1 175 ? -5.150 10.666 -1.547 1.00 98.81 175 GLU A CA 1
ATOM 1423 C C . GLU A 1 175 ? -6.404 9.785 -1.672 1.00 98.81 175 GLU A C 1
ATOM 1425 O O . GLU A 1 175 ? -7.436 10.103 -1.080 1.00 98.81 175 GLU A O 1
ATOM 1430 N N . HIS A 1 176 ? -6.308 8.630 -2.342 1.00 98.88 176 HIS A N 1
ATOM 1431 C CA . HIS A 1 176 ? -7.405 7.658 -2.416 1.00 98.88 176 HIS A CA 1
ATOM 1432 C C . HIS A 1 176 ? -7.776 7.081 -1.042 1.00 98.88 176 HIS A C 1
ATOM 1434 O O . HIS A 1 176 ? -8.956 6.903 -0.741 1.00 98.88 176 HIS A O 1
ATOM 1440 N N . SER A 1 177 ? -6.784 6.831 -0.182 1.00 98.94 177 SER A N 1
ATOM 1441 C CA . SER A 1 177 ? -7.010 6.362 1.191 1.00 98.94 177 SER A CA 1
ATOM 1442 C C . SER A 1 177 ? -7.756 7.396 2.033 1.00 98.94 177 SER A C 1
ATOM 1444 O O . SER A 1 177 ? -8.688 7.045 2.759 1.00 98.94 177 SER A O 1
ATOM 1446 N N . VAL A 1 178 ? -7.374 8.673 1.923 1.00 98.94 178 VAL A N 1
ATOM 1447 C CA . VAL A 1 178 ? -8.045 9.778 2.617 1.00 98.94 178 VAL A CA 1
ATOM 1448 C C . VAL A 1 178 ? -9.489 9.911 2.143 1.00 98.94 178 VAL A C 1
ATOM 1450 O O . VAL A 1 178 ? -10.390 9.892 2.979 1.00 98.94 178 VAL A O 1
ATOM 1453 N N . ASP A 1 179 ? -9.724 9.970 0.830 1.00 98.88 179 ASP A N 1
ATOM 1454 C CA . ASP A 1 179 ? -11.075 10.052 0.256 1.00 98.88 179 ASP A CA 1
ATOM 1455 C C . ASP A 1 179 ? -11.964 8.876 0.700 1.00 98.88 179 ASP A C 1
ATOM 1457 O O . ASP A 1 179 ? -13.105 9.070 1.132 1.00 98.88 179 ASP A O 1
ATOM 1461 N N . PHE A 1 180 ? -11.428 7.652 0.682 1.00 98.88 180 PHE A N 1
ATOM 1462 C CA . PHE A 1 180 ? -12.143 6.465 1.144 1.00 98.88 180 PHE A CA 1
ATOM 1463 C C . PHE A 1 180 ? -12.585 6.586 2.605 1.00 98.88 180 PHE A C 1
ATOM 1465 O O . PHE A 1 180 ? -13.751 6.327 2.916 1.00 98.88 180 PHE A O 1
ATOM 1472 N N . ILE A 1 181 ? -11.690 7.007 3.506 1.00 98.88 181 ILE A N 1
ATOM 1473 C CA . ILE A 1 181 ? -12.031 7.215 4.920 1.00 98.88 181 ILE A CA 1
ATOM 1474 C C . ILE A 1 181 ? -13.070 8.331 5.052 1.00 98.88 181 ILE A C 1
ATOM 1476 O O . ILE A 1 181 ? -14.026 8.194 5.819 1.00 98.88 181 ILE A O 1
ATOM 1480 N N . GLU A 1 182 ? -12.936 9.422 4.294 1.00 98.69 182 GLU A N 1
ATOM 1481 C CA . GLU A 1 182 ? -13.866 10.544 4.388 1.00 98.69 182 GLU A CA 1
ATOM 1482 C C . GLU A 1 182 ? -15.306 10.156 4.055 1.00 98.69 182 GLU A C 1
ATOM 1484 O O . GLU A 1 182 ? -16.235 10.594 4.748 1.00 98.69 182 GLU A O 1
ATOM 1489 N N . ARG A 1 183 ? -15.485 9.322 3.028 1.00 98.44 183 ARG A N 1
ATOM 1490 C CA . ARG A 1 183 ? -16.793 8.820 2.592 1.00 98.44 183 ARG A CA 1
ATOM 1491 C C . ARG A 1 183 ? -17.347 7.718 3.490 1.00 98.44 183 ARG A C 1
ATOM 1493 O O . ARG A 1 183 ? -18.564 7.573 3.573 1.00 98.44 183 ARG A O 1
ATOM 1500 N N . ASN A 1 184 ? -16.484 6.961 4.168 1.00 98.12 184 ASN A N 1
ATOM 1501 C CA . ASN A 1 184 ? -16.884 5.777 4.932 1.00 98.12 184 ASN A CA 1
ATOM 1502 C C . ASN A 1 184 ? -16.854 5.954 6.455 1.00 98.12 184 ASN A C 1
ATOM 1504 O O . ASN A 1 184 ? -17.214 5.021 7.161 1.00 98.12 184 ASN A O 1
ATOM 1508 N N . ALA A 1 185 ? -16.503 7.131 6.981 1.00 96.69 185 ALA A N 1
ATOM 1509 C CA . ALA A 1 185 ? -16.377 7.370 8.423 1.00 96.69 185 ALA A CA 1
ATOM 1510 C C . ALA A 1 185 ? -17.646 7.085 9.256 1.00 96.69 185 ALA A C 1
ATOM 1512 O O . ALA A 1 185 ? -17.542 6.889 10.464 1.00 96.69 185 ALA A O 1
ATOM 1513 N N . ASP A 1 186 ? -18.835 7.003 8.658 1.00 96.00 186 ASP A N 1
ATOM 1514 C CA . ASP A 1 186 ? -20.072 6.641 9.372 1.00 96.00 186 ASP A CA 1
ATOM 1515 C C . ASP A 1 186 ? -20.327 5.121 9.436 1.00 96.00 186 ASP A C 1
ATOM 1517 O O . ASP A 1 186 ? -21.173 4.664 10.205 1.00 96.00 186 ASP A O 1
ATOM 1521 N N . ASN A 1 187 ? -19.567 4.323 8.683 1.00 95.44 187 ASN A N 1
ATOM 1522 C CA . ASN A 1 187 ? -19.670 2.865 8.606 1.00 95.44 187 ASN A CA 1
ATOM 1523 C C . ASN A 1 187 ? -18.357 2.204 9.071 1.00 95.44 187 ASN A C 1
ATOM 1525 O O . ASN A 1 187 ? -17.303 2.838 9.031 1.00 95.44 187 ASN A O 1
ATOM 1529 N N . PRO A 1 188 ? -18.369 0.939 9.531 1.00 98.00 188 PRO A N 1
ATOM 1530 C CA . PRO A 1 188 ? -17.124 0.213 9.747 1.00 98.00 188 PRO A CA 1
ATOM 1531 C C . PRO A 1 188 ? -16.429 -0.041 8.404 1.00 98.00 188 PRO A C 1
ATOM 1533 O O . PRO A 1 188 ? -17.069 -0.481 7.446 1.00 98.00 188 PRO A O 1
ATOM 1536 N N . PHE A 1 189 ? -15.121 0.200 8.333 1.00 98.88 189 PHE A N 1
ATOM 1537 C CA . PHE A 1 189 ? -14.349 -0.025 7.111 1.00 98.88 189 PHE A CA 1
ATOM 1538 C C . PHE A 1 189 ? -13.060 -0.814 7.344 1.00 98.88 189 PHE A C 1
ATOM 1540 O O . PHE A 1 189 ? -12.509 -0.840 8.445 1.00 98.88 189 PHE A O 1
ATOM 1547 N N . PHE A 1 190 ? -12.598 -1.483 6.290 1.00 98.94 190 PHE A N 1
ATOM 1548 C CA . PHE A 1 190 ? -11.272 -2.079 6.200 1.00 98.94 190 PHE A CA 1
ATOM 1549 C C . PHE A 1 190 ? -10.525 -1.459 5.027 1.00 98.94 190 PHE A C 1
ATOM 1551 O O . PHE A 1 190 ? -10.965 -1.550 3.884 1.00 98.94 190 PHE A O 1
ATOM 1558 N N . LEU A 1 191 ? -9.394 -0.840 5.326 1.00 98.94 191 LEU A N 1
ATOM 1559 C CA . LEU A 1 191 ? -8.531 -0.178 4.370 1.00 98.94 191 LEU A CA 1
ATOM 1560 C C . LEU A 1 191 ? -7.169 -0.874 4.350 1.00 98.94 191 LEU A C 1
ATOM 1562 O O . LEU A 1 191 ? -6.488 -0.946 5.371 1.00 98.94 191 LEU A O 1
ATOM 1566 N N . TYR A 1 192 ? -6.764 -1.357 3.182 1.00 98.94 192 TYR A N 1
ATOM 1567 C CA . TYR A 1 192 ? -5.441 -1.919 2.933 1.00 98.94 192 TYR A CA 1
ATOM 1568 C C . TYR A 1 192 ? -4.644 -0.967 2.033 1.00 98.94 192 TYR A C 1
ATOM 1570 O O . TYR A 1 192 ? -5.054 -0.686 0.911 1.00 98.94 192 TYR A O 1
ATOM 1578 N N . VAL A 1 193 ? -3.502 -0.468 2.502 1.00 98.94 193 VAL A N 1
ATOM 1579 C CA . VAL A 1 193 ? -2.647 0.484 1.770 1.00 98.94 193 VAL A CA 1
ATOM 1580 C C . VAL A 1 193 ? -1.285 -0.155 1.497 1.00 98.94 193 VAL A C 1
ATOM 1582 O O . VAL A 1 193 ? -0.330 0.060 2.250 1.00 98.94 193 VAL A O 1
ATOM 1585 N N . PRO A 1 194 ? -1.194 -1.023 0.476 1.00 98.62 194 PRO A N 1
ATOM 1586 C CA . PRO A 1 194 ? 0.052 -1.668 0.108 1.00 98.62 194 PRO A CA 1
ATOM 1587 C C . PRO A 1 194 ? 0.930 -0.759 -0.760 1.00 98.62 194 PRO A C 1
ATOM 1589 O O . PRO A 1 194 ? 0.925 -0.896 -1.982 1.00 98.62 194 PRO A O 1
ATOM 1592 N N . HIS A 1 195 ? 1.683 0.174 -0.179 1.00 98.56 195 HIS A N 1
ATOM 1593 C CA . HIS A 1 195 ? 2.560 1.046 -0.974 1.00 98.56 195 HIS A CA 1
ATOM 1594 C C . HIS A 1 195 ? 3.523 0.240 -1.860 1.00 98.56 195 HIS A C 1
ATOM 1596 O O . HIS A 1 195 ? 3.955 -0.851 -1.498 1.00 98.56 195 HIS A O 1
ATOM 1602 N N . ASN A 1 196 ? 3.827 0.773 -3.048 1.00 97.69 196 ASN A N 1
ATOM 1603 C CA . ASN A 1 196 ? 4.877 0.232 -3.921 1.00 97.69 196 ASN A CA 1
ATOM 1604 C C . ASN A 1 196 ? 6.274 0.631 -3.441 1.00 97.69 196 ASN A C 1
ATOM 1606 O O . ASN A 1 196 ? 7.237 -0.058 -3.724 1.00 97.69 196 ASN A O 1
ATOM 1610 N N . MET A 1 197 ? 6.396 1.770 -2.766 1.00 98.12 197 MET A N 1
ATOM 1611 C CA . MET A 1 197 ? 7.666 2.228 -2.220 1.00 98.12 197 MET A CA 1
ATOM 1612 C C . MET A 1 197 ? 7.906 1.608 -0.831 1.00 98.12 197 MET A C 1
ATOM 1614 O O . MET A 1 197 ? 6.930 1.369 -0.111 1.00 98.12 197 MET A O 1
ATOM 1618 N N . PRO A 1 198 ? 9.170 1.394 -0.415 1.00 98.00 198 PRO A N 1
ATOM 1619 C CA . PRO A 1 198 ? 10.423 1.771 -1.088 1.00 98.00 198 PRO A CA 1
ATOM 1620 C C . PRO A 1 198 ? 11.015 0.741 -2.079 1.00 98.00 198 PRO A C 1
ATOM 1622 O O . PRO A 1 198 ? 12.214 0.802 -2.359 1.00 98.00 198 PRO A O 1
ATOM 1625 N N . HIS A 1 199 ? 10.234 -0.185 -2.643 1.00 97.75 199 HIS A N 1
ATOM 1626 C CA . HIS A 1 199 ? 10.755 -1.135 -3.634 1.00 97.75 199 HIS A CA 1
ATOM 1627 C C . HIS A 1 199 ? 11.361 -0.416 -4.848 1.00 97.75 199 HIS A C 1
ATOM 1629 O O . HIS A 1 199 ? 10.858 0.592 -5.355 1.00 97.75 199 HIS A O 1
ATOM 1635 N N . VAL A 1 200 ? 12.483 -0.947 -5.327 1.00 96.00 200 VAL A N 1
ATOM 1636 C CA . VAL A 1 200 ? 13.235 -0.370 -6.445 1.00 96.00 200 VAL A CA 1
ATOM 1637 C C . VAL A 1 200 ? 12.565 -0.670 -7.798 1.00 96.00 200 VAL A C 1
ATOM 1639 O O . VAL A 1 200 ? 11.954 -1.718 -7.954 1.00 96.00 200 VAL A O 1
ATOM 1642 N N . PRO A 1 201 ? 12.722 0.173 -8.832 1.00 96.69 201 PRO A N 1
ATOM 1643 C CA . PRO A 1 201 ? 13.366 1.478 -8.797 1.00 96.69 201 PRO A CA 1
ATOM 1644 C C . PRO A 1 201 ? 12.569 2.486 -7.965 1.00 96.69 201 PRO A C 1
ATOM 1646 O O . PRO A 1 201 ? 11.342 2.507 -7.996 1.00 96.69 201 PRO A O 1
ATOM 1649 N N . LEU A 1 202 ? 13.313 3.317 -7.235 1.00 97.69 202 LEU A N 1
ATOM 1650 C CA . LEU A 1 202 ? 12.754 4.328 -6.347 1.00 97.69 202 LEU A CA 1
ATOM 1651 C C . LEU A 1 202 ? 12.144 5.466 -7.160 1.00 97.69 202 LEU A C 1
ATOM 1653 O O . LEU A 1 202 ? 12.788 5.996 -8.068 1.00 97.69 202 LEU A O 1
ATOM 1657 N N . PHE A 1 203 ? 10.945 5.884 -6.772 1.00 97.75 203 PHE A N 1
ATOM 1658 C CA . PHE A 1 203 ? 10.301 7.084 -7.282 1.00 97.75 203 PHE A CA 1
ATOM 1659 C C . PHE A 1 203 ? 9.720 7.889 -6.125 1.00 97.75 203 PHE A C 1
ATOM 1661 O O . PHE A 1 203 ? 9.161 7.329 -5.188 1.00 97.75 203 PHE A O 1
ATOM 1668 N N . CYS A 1 204 ? 9.864 9.205 -6.213 1.00 97.88 204 CYS A N 1
ATOM 1669 C CA . CYS A 1 204 ? 9.454 10.155 -5.191 1.00 97.88 204 CYS A CA 1
ATOM 1670 C C . CYS A 1 204 ? 8.845 11.377 -5.878 1.00 97.88 204 CYS A C 1
ATOM 1672 O O . CYS A 1 204 ? 9.334 11.781 -6.942 1.00 97.88 204 CYS A O 1
ATOM 1674 N N . SER A 1 205 ? 7.785 11.943 -5.304 1.00 98.12 205 SER A N 1
ATOM 1675 C CA . SER A 1 205 ? 7.109 13.100 -5.891 1.00 98.12 205 SER A CA 1
ATOM 1676 C C . SER A 1 205 ? 7.928 14.385 -5.748 1.00 98.12 205 SER A C 1
ATOM 1678 O O . SER A 1 205 ? 8.773 14.524 -4.861 1.00 98.12 205 SER A O 1
ATOM 1680 N N . ASP A 1 206 ? 7.614 15.395 -6.567 1.00 97.88 206 ASP A N 1
ATOM 1681 C CA . ASP A 1 206 ? 8.236 16.732 -6.493 1.00 97.88 206 ASP A CA 1
ATOM 1682 C C . ASP A 1 206 ? 8.112 17.386 -5.102 1.00 97.88 206 ASP A C 1
ATOM 1684 O O . ASP A 1 206 ? 8.886 18.281 -4.745 1.00 97.88 206 ASP A O 1
ATOM 1688 N N . LYS A 1 207 ? 7.121 16.962 -4.304 1.00 97.56 207 LYS A N 1
ATOM 1689 C CA . LYS A 1 207 ? 6.911 17.451 -2.936 1.00 97.56 207 LYS A CA 1
ATOM 1690 C C . LYS A 1 207 ? 8.086 17.075 -2.024 1.00 97.56 207 LYS A C 1
ATOM 1692 O O . LYS A 1 207 ? 8.415 17.856 -1.130 1.00 97.56 207 LYS A O 1
ATOM 1697 N N . PHE A 1 208 ? 8.715 15.924 -2.269 1.00 98.31 208 PHE A N 1
ATOM 1698 C CA . PHE A 1 208 ? 9.717 15.313 -1.395 1.00 98.31 208 PHE A CA 1
ATOM 1699 C C . PHE A 1 208 ? 11.091 15.145 -2.047 1.00 98.31 208 PHE A C 1
ATOM 1701 O O . PHE A 1 208 ? 12.082 15.091 -1.321 1.00 98.31 208 PHE A O 1
ATOM 1708 N N . GLU A 1 209 ? 11.194 15.144 -3.378 1.00 97.81 209 GLU A N 1
ATOM 1709 C CA . GLU A 1 209 ? 12.484 15.003 -4.056 1.00 97.81 209 GLU A CA 1
ATOM 1710 C C . GLU A 1 209 ? 13.490 16.089 -3.623 1.00 97.81 209 GLU A C 1
ATOM 1712 O O . GLU A 1 209 ? 13.227 17.299 -3.655 1.00 97.81 209 GLU A O 1
ATOM 1717 N N . GLY A 1 210 ? 14.662 15.634 -3.178 1.00 97.94 210 GLY A N 1
ATOM 1718 C CA . GLY A 1 210 ? 15.763 16.448 -2.680 1.00 97.94 210 GLY A CA 1
ATOM 1719 C C . GLY A 1 210 ? 15.517 17.114 -1.324 1.00 97.94 210 GLY A C 1
ATOM 1720 O O . GLY A 1 210 ? 16.357 17.910 -0.899 1.00 97.94 210 GLY A O 1
ATOM 1721 N N . LYS A 1 211 ? 14.395 16.852 -0.638 1.00 97.75 211 LYS A N 1
ATOM 1722 C CA . LYS A 1 211 ? 14.049 17.533 0.624 1.00 97.75 211 LYS A CA 1
ATOM 1723 C C . LYS A 1 211 ? 14.758 16.953 1.839 1.00 97.75 211 LYS A C 1
ATOM 1725 O O . LYS A 1 211 ? 14.982 17.698 2.791 1.00 97.75 211 LYS A O 1
ATOM 1730 N N . SER A 1 212 ? 15.131 15.676 1.813 1.00 97.25 212 SER A N 1
ATOM 1731 C CA . SER A 1 212 ? 15.869 15.045 2.912 1.00 97.25 212 SER A CA 1
ATOM 1732 C C . SER A 1 212 ? 17.317 15.527 3.010 1.00 97.25 212 SER A C 1
ATOM 1734 O O . SER A 1 212 ? 17.890 15.537 4.094 1.00 97.25 212 SER A O 1
ATOM 1736 N N . GLY A 1 213 ? 17.931 15.888 1.877 1.00 97.31 213 GLY A N 1
ATOM 1737 C CA . GLY A 1 213 ? 19.378 16.104 1.776 1.00 97.31 213 GLY A CA 1
ATOM 1738 C C . GLY A 1 213 ? 20.228 14.826 1.887 1.00 97.31 213 GLY A C 1
ATOM 1739 O O . GLY A 1 213 ? 21.449 14.912 1.787 1.00 97.31 213 GLY A O 1
ATOM 1740 N N . GLU A 1 2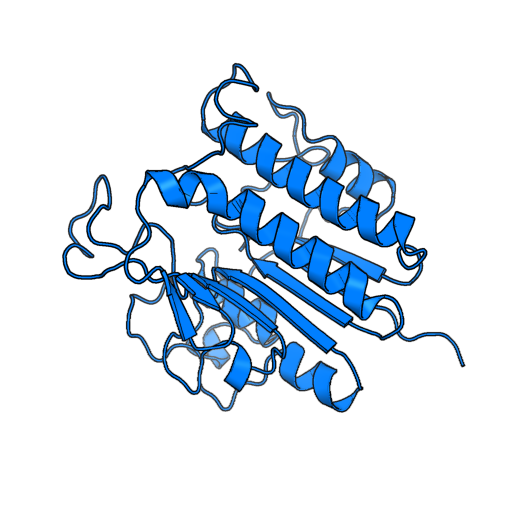14 ? 19.612 13.649 2.041 1.00 97.31 214 GLU A N 1
ATOM 1741 C CA . GLU A 1 214 ? 20.281 12.360 2.298 1.00 97.31 214 GLU A CA 1
ATOM 1742 C C . GLU A 1 214 ? 20.088 11.342 1.154 1.00 97.31 214 GLU A C 1
ATOM 1744 O O . GLU A 1 214 ? 20.495 10.183 1.253 1.00 97.31 214 GLU A O 1
ATOM 1749 N N . GLY A 1 215 ? 19.512 11.789 0.034 1.00 97.81 215 GLY A N 1
ATOM 1750 C CA . GLY A 1 215 ? 19.345 11.019 -1.197 1.00 97.81 215 GLY A CA 1
ATOM 1751 C C . GLY A 1 215 ? 17.926 10.491 -1.412 1.00 97.81 215 GLY A C 1
ATOM 1752 O O . GLY A 1 215 ? 17.069 10.563 -0.538 1.00 97.81 215 GLY A O 1
ATOM 1753 N N . LEU A 1 216 ? 17.692 9.919 -2.596 1.00 97.94 216 LEU A N 1
ATOM 1754 C CA . LEU A 1 216 ? 16.347 9.559 -3.058 1.00 97.94 216 LEU A CA 1
ATOM 1755 C C . LEU A 1 216 ? 15.620 8.575 -2.130 1.00 97.94 216 LEU A C 1
ATOM 1757 O O . LEU A 1 216 ? 14.419 8.703 -1.939 1.00 97.94 216 LEU A O 1
ATOM 1761 N N . TYR A 1 217 ? 16.334 7.620 -1.524 1.00 98.19 217 TYR A N 1
ATOM 1762 C CA . TYR A 1 217 ? 15.723 6.705 -0.555 1.00 98.19 217 TYR A CA 1
ATOM 1763 C C . TYR A 1 217 ? 15.135 7.467 0.634 1.00 98.19 217 TYR A C 1
ATOM 1765 O O . TYR A 1 217 ? 13.983 7.265 0.987 1.00 98.19 217 TYR A O 1
ATOM 1773 N N . ALA A 1 218 ? 15.896 8.401 1.204 1.00 98.31 218 ALA A N 1
ATOM 1774 C CA . ALA A 1 218 ? 15.442 9.223 2.316 1.00 98.31 218 ALA A CA 1
ATOM 1775 C C . ALA A 1 218 ? 14.231 10.096 1.939 1.00 98.31 218 ALA A C 1
ATOM 1777 O O . ALA A 1 218 ? 13.307 10.231 2.739 1.00 98.31 218 ALA A O 1
ATOM 1778 N N . ASP A 1 219 ? 14.195 10.626 0.713 1.00 98.62 219 ASP A N 1
ATOM 1779 C CA . ASP A 1 219 ? 13.036 11.365 0.199 1.00 98.62 219 ASP A CA 1
ATOM 1780 C C . ASP A 1 219 ? 11.792 10.464 0.089 1.00 98.62 219 ASP A C 1
ATOM 1782 O O . ASP A 1 219 ? 10.705 10.860 0.507 1.00 98.62 219 ASP A O 1
ATOM 1786 N N . VAL A 1 220 ? 11.956 9.235 -0.415 1.00 98.69 220 VAL A N 1
ATOM 1787 C CA . VAL A 1 220 ? 10.886 8.225 -0.482 1.00 98.69 220 VAL A CA 1
ATOM 1788 C C . VAL A 1 220 ? 10.350 7.896 0.911 1.00 98.69 220 VAL A C 1
ATOM 1790 O O . VAL A 1 220 ? 9.137 7.866 1.114 1.00 98.69 220 VAL A O 1
ATOM 1793 N N . MET A 1 221 ? 11.235 7.690 1.888 1.00 98.62 221 MET A N 1
ATOM 1794 C CA . MET A 1 221 ? 10.826 7.388 3.260 1.00 98.62 221 MET A CA 1
ATOM 1795 C C . MET A 1 221 ? 10.071 8.556 3.907 1.00 98.62 221 MET A C 1
ATOM 1797 O O . MET A 1 221 ? 9.085 8.328 4.606 1.00 98.62 221 MET A O 1
ATOM 1801 N N . MET A 1 222 ? 10.472 9.803 3.633 1.00 98.75 222 MET A N 1
ATOM 1802 C CA . MET A 1 222 ? 9.732 10.993 4.071 1.00 98.75 222 MET A CA 1
ATOM 1803 C C . MET A 1 222 ? 8.342 11.094 3.422 1.00 98.75 222 MET A C 1
ATOM 1805 O O . MET A 1 222 ? 7.397 11.530 4.079 1.00 98.75 222 MET A O 1
ATOM 1809 N N . GLU A 1 223 ? 8.184 10.684 2.159 1.00 98.81 223 GLU A N 1
ATOM 1810 C CA . GLU A 1 223 ? 6.872 10.661 1.495 1.00 98.81 223 GLU A CA 1
ATOM 1811 C C . GLU A 1 223 ? 5.961 9.550 2.049 1.00 98.81 223 GLU A C 1
ATOM 1813 O O . GLU A 1 223 ? 4.764 9.774 2.253 1.00 98.81 223 GLU A O 1
ATOM 1818 N N . ILE A 1 224 ? 6.513 8.371 2.356 1.00 98.75 224 ILE A N 1
ATOM 1819 C CA . ILE A 1 224 ? 5.782 7.294 3.046 1.00 98.75 224 ILE A CA 1
ATOM 1820 C C . ILE A 1 224 ? 5.318 7.773 4.425 1.00 98.75 224 ILE A C 1
ATOM 1822 O O . ILE A 1 224 ? 4.147 7.607 4.770 1.00 98.75 224 ILE A O 1
ATOM 1826 N N . ASP A 1 225 ? 6.203 8.410 5.194 1.00 98.81 225 ASP A N 1
ATOM 1827 C CA . ASP A 1 225 ? 5.851 8.992 6.490 1.00 98.81 225 ASP A CA 1
ATOM 1828 C C . ASP A 1 225 ? 4.731 10.036 6.359 1.00 98.81 225 ASP A C 1
ATOM 1830 O O . ASP A 1 225 ? 3.748 10.002 7.101 1.00 98.81 225 ASP A O 1
ATOM 1834 N N . TRP A 1 226 ? 4.807 10.919 5.362 1.00 98.88 226 TRP A N 1
ATOM 1835 C CA . TRP A 1 226 ? 3.725 11.859 5.080 1.00 98.88 226 TRP A CA 1
ATOM 1836 C C . TRP A 1 226 ? 2.399 11.148 4.782 1.00 98.88 226 TRP A C 1
ATOM 1838 O O . TRP A 1 226 ? 1.362 11.567 5.303 1.00 98.88 226 TRP A O 1
ATOM 1848 N N . SER A 1 227 ? 2.411 10.054 4.011 1.00 98.88 227 SER A N 1
ATOM 1849 C CA . SER A 1 227 ? 1.212 9.249 3.751 1.00 98.88 227 SER A CA 1
ATOM 1850 C C . SER A 1 227 ? 0.604 8.675 5.036 1.00 98.88 227 SER A C 1
ATOM 1852 O O . SER A 1 227 ? -0.624 8.659 5.149 1.00 98.88 227 SER A O 1
ATOM 1854 N N . VAL A 1 228 ? 1.422 8.240 6.004 1.00 98.88 228 VAL A N 1
ATOM 1855 C CA . VAL A 1 228 ? 0.950 7.822 7.340 1.00 98.88 228 VAL A CA 1
ATOM 1856 C C . VAL A 1 228 ? 0.233 8.984 8.021 1.00 98.88 228 VAL A C 1
ATOM 1858 O O . VAL A 1 228 ? -0.904 8.826 8.469 1.00 98.88 228 VAL A O 1
ATOM 1861 N N . GLY A 1 229 ? 0.854 10.166 8.021 1.00 98.81 229 GLY A N 1
ATOM 1862 C CA . GLY A 1 229 ? 0.278 11.385 8.588 1.00 98.81 229 GLY A CA 1
ATOM 1863 C C . GLY A 1 229 ? -1.077 11.739 7.984 1.00 98.81 229 GLY A C 1
ATOM 1864 O O . GLY A 1 229 ? -2.031 11.958 8.722 1.00 98.81 229 GLY A O 1
ATOM 1865 N N . GLN A 1 230 ? -1.206 11.703 6.653 1.00 98.94 230 GLN A N 1
ATOM 1866 C CA . GLN A 1 230 ? -2.474 12.003 5.975 1.00 98.94 230 GLN A CA 1
ATOM 1867 C C . GLN A 1 230 ? -3.618 11.089 6.429 1.00 98.94 230 GLN A C 1
ATOM 1869 O O . GLN A 1 230 ? -4.737 11.560 6.646 1.00 98.94 230 GLN A O 1
ATOM 1874 N N . ILE A 1 231 ? -3.338 9.793 6.594 1.00 98.94 231 ILE A N 1
ATOM 1875 C CA . ILE A 1 231 ? -4.330 8.815 7.048 1.00 98.94 231 ILE A CA 1
ATOM 1876 C C . ILE A 1 231 ? -4.679 9.039 8.524 1.00 98.94 231 ILE A C 1
ATOM 1878 O O . ILE A 1 231 ? -5.857 9.048 8.876 1.00 98.94 231 ILE A O 1
ATOM 1882 N N . MET A 1 232 ? -3.691 9.270 9.390 1.00 98.81 232 MET A N 1
ATOM 1883 C CA . MET A 1 232 ? -3.947 9.591 10.800 1.00 98.81 232 MET A CA 1
ATOM 1884 C C . MET A 1 232 ? -4.801 10.858 10.944 1.00 98.81 232 MET A C 1
ATOM 1886 O O . MET A 1 232 ? -5.809 10.853 11.649 1.00 98.81 232 MET A O 1
ATOM 1890 N N . ASP A 1 233 ? -4.465 11.912 10.202 1.00 98.88 233 ASP A N 1
ATOM 1891 C CA . ASP A 1 233 ? -5.140 13.207 10.283 1.00 98.88 233 ASP A CA 1
ATOM 1892 C C . ASP A 1 233 ? -6.602 13.132 9.821 1.00 98.88 233 ASP A C 1
ATOM 1894 O O . ASP A 1 233 ? -7.462 13.831 10.362 1.00 98.88 233 ASP A O 1
ATOM 1898 N N . VAL A 1 234 ? -6.929 12.301 8.820 1.00 98.88 234 VAL A N 1
ATOM 1899 C CA . VAL A 1 234 ? -8.334 12.096 8.425 1.00 98.88 234 VAL A CA 1
ATOM 1900 C C . VAL A 1 234 ? -9.109 11.285 9.459 1.00 98.88 234 VAL A C 1
ATOM 1902 O O . VAL A 1 234 ? -10.263 11.621 9.725 1.00 98.88 234 VAL A O 1
ATOM 1905 N N . LEU A 1 235 ? -8.496 10.278 10.088 1.00 98.69 235 LEU A N 1
ATOM 1906 C CA . LEU A 1 235 ? -9.137 9.509 11.161 1.00 98.69 235 LEU A CA 1
ATOM 1907 C C . LEU A 1 235 ? -9.477 10.408 12.357 1.00 98.69 235 LEU A C 1
ATOM 1909 O O . LEU A 1 235 ? -10.595 10.347 12.876 1.00 98.69 235 LEU A O 1
ATOM 1913 N N . GLU A 1 236 ? -8.543 11.275 12.756 1.00 98.50 236 GLU A N 1
ATOM 1914 C CA . GLU A 1 236 ? -8.735 12.275 13.813 1.00 98.50 236 GLU A CA 1
ATOM 1915 C C . GLU A 1 236 ? -9.805 13.303 13.417 1.00 98.50 236 GLU A C 1
ATOM 1917 O O . GLU A 1 236 ? -10.776 13.505 14.147 1.00 98.50 236 GLU A O 1
ATOM 1922 N N . ARG A 1 237 ? -9.696 13.899 12.219 1.00 98.62 237 ARG A N 1
ATOM 1923 C CA . ARG A 1 237 ? -10.656 14.891 11.695 1.00 98.62 237 ARG A CA 1
ATOM 1924 C C . ARG A 1 237 ? -12.080 14.348 11.620 1.00 98.62 237 ARG A C 1
ATOM 1926 O O . ARG A 1 237 ? -13.034 15.098 11.825 1.00 98.62 237 ARG A O 1
ATOM 1933 N N . LYS A 1 238 ? -12.233 13.063 11.304 1.00 98.44 238 LYS A N 1
ATOM 1934 C CA . LYS A 1 238 ? -13.531 12.384 11.218 1.00 98.44 238 LYS A CA 1
ATOM 1935 C C . LYS A 1 238 ? -14.007 11.808 12.551 1.00 98.44 238 LYS A C 1
ATOM 1937 O O . LYS A 1 238 ? -15.105 11.263 12.596 1.00 98.44 238 LYS A O 1
ATOM 1942 N N . GLY A 1 239 ? -13.226 11.948 13.623 1.00 97.69 239 GLY A N 1
ATOM 1943 C CA . GLY A 1 239 ? -13.596 11.490 14.961 1.00 97.69 239 GLY A CA 1
ATOM 1944 C C . GLY A 1 239 ? -13.704 9.970 15.078 1.00 97.69 239 GLY A C 1
ATOM 1945 O O . GLY A 1 239 ? -14.489 9.482 15.884 1.00 97.69 239 GLY A O 1
ATOM 1946 N N . VAL A 1 240 ? -12.956 9.225 14.258 1.00 97.94 240 VAL A N 1
ATOM 1947 C CA . VAL A 1 240 ? -12.973 7.751 14.237 1.00 97.94 240 VAL A CA 1
ATOM 1948 C C . VAL A 1 240 ? -11.635 7.127 14.635 1.00 97.94 240 VAL A C 1
ATOM 1950 O O . VAL A 1 240 ? -11.517 5.905 14.611 1.00 97.94 240 VAL A O 1
ATOM 1953 N N . ALA A 1 241 ? -10.634 7.933 15.006 1.00 97.62 241 ALA A N 1
ATOM 1954 C CA . ALA A 1 241 ? -9.312 7.453 15.417 1.00 97.62 241 ALA A CA 1
ATOM 1955 C C . ALA A 1 241 ? -9.379 6.454 16.589 1.00 97.62 241 ALA A C 1
ATOM 1957 O O . ALA A 1 241 ? -8.839 5.358 16.468 1.00 97.62 241 ALA A O 1
ATOM 1958 N N . ASP A 1 242 ? -10.123 6.770 17.655 1.00 96.00 242 ASP A N 1
ATOM 1959 C CA . ASP A 1 242 ? -10.254 5.903 18.844 1.00 96.00 242 ASP A CA 1
ATOM 1960 C C . ASP A 1 242 ? -10.958 4.564 18.553 1.00 96.00 242 ASP A C 1
ATOM 1962 O O . ASP A 1 242 ? -10.761 3.578 19.262 1.00 96.00 242 ASP A O 1
ATOM 1966 N N . ASP A 1 243 ? -11.754 4.516 17.482 1.00 96.50 243 ASP A N 1
ATOM 1967 C CA . ASP A 1 243 ? -12.441 3.317 17.000 1.00 96.50 243 ASP A CA 1
ATOM 1968 C C . ASP A 1 243 ? -11.689 2.654 15.828 1.00 96.50 243 ASP A C 1
ATOM 1970 O O . ASP A 1 243 ? -12.268 1.832 15.121 1.00 96.50 243 ASP A O 1
ATOM 1974 N N . THR A 1 244 ? -10.422 2.994 15.561 1.00 98.31 244 THR A N 1
ATOM 1975 C CA . THR A 1 244 ? -9.660 2.456 14.420 1.00 98.31 244 THR A CA 1
ATOM 1976 C C . THR A 1 244 ? -8.399 1.727 14.863 1.00 98.31 244 THR A C 1
ATOM 1978 O O . THR A 1 244 ? -7.528 2.282 15.522 1.00 98.31 244 THR A O 1
ATOM 1981 N N . VAL A 1 245 ? -8.251 0.479 14.420 1.00 98.38 245 VAL A N 1
ATOM 1982 C CA . VAL A 1 245 ? -6.998 -0.269 14.545 1.00 98.38 245 VAL A CA 1
ATOM 1983 C C . VAL A 1 245 ? -6.126 0.035 13.329 1.00 98.38 245 VAL A C 1
ATOM 1985 O O . VAL A 1 245 ? -6.441 -0.407 12.223 1.00 98.38 245 VAL A O 1
ATOM 1988 N N . PHE A 1 246 ? -5.030 0.769 13.532 1.00 98.69 246 PHE A N 1
ATOM 1989 C CA . PHE A 1 246 ? -4.022 1.051 12.506 1.00 98.69 246 PHE A CA 1
ATOM 1990 C C . PHE A 1 246 ? -2.809 0.130 12.707 1.00 98.69 246 PHE A C 1
ATOM 1992 O O . PHE A 1 246 ? -2.112 0.214 13.715 1.00 98.69 246 PHE A O 1
ATOM 1999 N N . VAL A 1 247 ? -2.539 -0.736 11.726 1.00 98.56 247 VAL A N 1
ATOM 2000 C CA . VAL A 1 247 ? -1.311 -1.536 11.619 1.00 98.56 247 VAL A CA 1
ATOM 2001 C C . VAL A 1 247 ? -0.393 -0.959 10.538 1.00 98.56 247 VAL A C 1
ATOM 2003 O O . VAL A 1 247 ? -0.825 -0.753 9.405 1.00 98.56 247 VAL A O 1
ATOM 2006 N N . PHE A 1 248 ? 0.877 -0.742 10.879 1.00 98.62 248 PHE A N 1
ATOM 2007 C CA . PHE A 1 248 ? 1.938 -0.316 9.963 1.00 98.62 248 PHE A CA 1
ATOM 2008 C C . PHE A 1 248 ? 3.075 -1.341 9.990 1.00 98.62 248 PHE A C 1
ATOM 2010 O O . PHE A 1 248 ? 3.620 -1.631 11.056 1.00 98.62 248 PHE A O 1
ATOM 2017 N N . THR A 1 249 ? 3.393 -1.946 8.846 1.00 97.88 249 THR A N 1
ATOM 2018 C CA . THR A 1 249 ? 4.436 -2.981 8.732 1.00 97.88 249 THR A CA 1
ATOM 2019 C C . THR A 1 249 ? 4.887 -3.153 7.269 1.00 97.88 249 THR A C 1
ATOM 2021 O O . THR A 1 249 ? 4.429 -2.411 6.402 1.00 97.88 249 THR A O 1
ATOM 2024 N N . SER A 1 250 ? 5.796 -4.087 6.986 1.00 97.62 250 SER A N 1
ATOM 2025 C CA . SER A 1 250 ? 6.370 -4.346 5.654 1.00 97.62 250 SER A CA 1
ATOM 2026 C C . SER A 1 250 ? 6.302 -5.831 5.301 1.00 97.62 250 SER A C 1
ATOM 2028 O O . SER A 1 250 ? 6.145 -6.670 6.195 1.00 97.62 250 SER A O 1
ATOM 2030 N N . ASP A 1 251 ? 6.386 -6.129 4.003 1.00 95.44 251 ASP A N 1
ATOM 2031 C CA . ASP A 1 251 ? 6.321 -7.479 3.442 1.00 95.44 251 ASP A CA 1
ATOM 2032 C C . ASP A 1 251 ? 7.589 -8.337 3.567 1.00 95.44 251 ASP A C 1
ATOM 2034 O O . ASP A 1 251 ? 8.664 -7.850 3.973 1.00 95.44 251 ASP A O 1
#

Mean predicted aligned error: 2.91 Å

Secondary structure (DSSP, 8-state):
-PPPPEEEEEEESS--TTSSTTTS--SS--HHHHHHHHTS---TT---SSSSHHHHHHHHHHT--HHHH---SPPPTT---S-TTS--HHHHHGGGT-EEEEES---S--SGGGSTTTTT-SEEEEESS-TTSSTT-SS--TTTT----EEETTEEEESS--HHHHTTHHHHHHHHHHHHHHHHTTS-EEEEE---TTSSSP---TTTTTTSSS-HHHHHHHHHHHHHHHHHHHHHHTT-GGGEEEEEEE-